Protein AF-A0A9E3E1W8-F1 (afdb_monomer)

Nearest PDB structures (foldseek):
  6q6g-assembly1_K  TM=6.694E-01  e=1.090E-02  Homo sapiens
  8tau-assembly1_K  TM=6.020E-01  e=6.172E-02  Homo sapiens
  5g05-assembly1_K  TM=5.659E-01  e=6.172E-02  Homo sapiens
  7kw7-assembly1_E  TM=3.954E-01  e=1.403E-01  Homo sapiens
  3uq3-assembly1_A  TM=3.894E-01  e=1.684E-01  Saccharomyces cerevisiae S288C

pLDDT: mean 95.66, std 4.35, range [58.19, 98.88]

Solvent-accessible surface area (backbone atoms only — not comparable to full-atom values): 10246 Å² total; per-residue (Å²): 131,78,56,60,69,60,58,68,63,57,76,82,84,50,81,90,44,61,67,58,37,35,54,52,35,36,56,38,12,44,41,25,15,73,72,65,43,46,67,63,16,51,51,26,37,53,50,37,53,46,48,64,72,71,56,89,52,65,69,37,54,77,71,71,44,65,58,59,59,52,42,49,32,40,36,24,50,31,51,16,40,37,23,47,66,71,67,34,49,68,57,17,41,55,28,29,52,54,26,35,58,53,60,71,68,49,80,90,56,87,79,50,93,66,84,70,70,51,38,34,36,36,13,29,42,33,41,74,73,63,40,43,65,64,13,34,52,31,14,52,57,32,34,75,76,41,69,73,41,37,67,29,30,50,48,33,21,51,31,25,54,78,69,69,37,59,70,60,20,55,50,31,44,55,55,27,58,73,48,43,91,67,71,68,88,73,71,46,66,93,74,86

Secondary structure (DSSP, 8-state):
---HHHHHTPPP--TT-HHHHHHHHHHHHHHHHHHT-HHHHHHHHHHHHHHHHHS--HHHHHTT--HHHHHHHHHHHHHHHHHHHTT-HHHHHHHHHHHHHHHHHSPP-SS-SS-S-HHHHHHHHHHHHT-HHHHHHHHHHHHHHSTT-HHHHHHHHHHHHHTT-HHHHHHHHHHHHHH--S-GGG--TTT-

Radius of gyration: 17.31 Å; Cα contacts (8 Å, |Δi|>4): 253; chains: 1; bounding box: 44×32×48 Å

Foldseek 3Di:
DDALVVLVPDDQPDDPDLLVNLVSLLSNLLSCLVVVVLVSNVVSLVVLVVSLPPPDCPVCVVVLHPSSLLSLLSSLCSQLSNCLSVVNLVSNLVSLVVSQVSQVPRDDDPPRSHNDLSLLLNLLSCVVVVVLPSSLVSLVVSCVVPPLPLLSLLSNLVSCVVVVVVVSNVVSVVSNVVSDPDDPVVRDSSVD

Structure (mmCIF, N/CA/C/O backbone):
data_AF-A0A9E3E1W8-F1
#
_entry.id   AF-A0A9E3E1W8-F1
#
loop_
_atom_site.group_PDB
_atom_site.id
_atom_site.type_symbol
_atom_site.label_atom_id
_atom_site.label_alt_id
_atom_site.label_comp_id
_atom_site.label_asym_id
_atom_site.label_entity_id
_atom_site.label_seq_id
_atom_site.pdbx_PDB_ins_code
_atom_site.Cartn_x
_atom_site.Cartn_y
_atom_site.Cartn_z
_atom_site.occupancy
_atom_site.B_iso_or_equiv
_atom_site.auth_seq_id
_atom_site.auth_comp_id
_atom_site.auth_asym_id
_atom_site.auth_atom_id
_atom_site.pdbx_PDB_model_num
ATOM 1 N N . PHE A 1 1 ? -6.355 13.673 -5.495 1.00 58.19 1 PHE A N 1
ATOM 2 C CA . PHE A 1 1 ? -5.851 12.967 -6.685 1.00 58.19 1 PHE A CA 1
ATOM 3 C C . PHE A 1 1 ? -6.754 13.294 -7.853 1.00 58.19 1 PHE A C 1
ATOM 5 O O . PHE A 1 1 ? -7.945 13.492 -7.622 1.00 58.19 1 PHE A O 1
ATOM 12 N N . SER A 1 2 ? -6.185 13.400 -9.052 1.00 80.81 2 SER A N 1
ATOM 13 C CA . SER A 1 2 ? -6.960 13.536 -10.286 1.00 80.81 2 SER A CA 1
ATOM 14 C C . SER A 1 2 ? -7.857 12.316 -10.490 1.00 80.81 2 SER A C 1
ATOM 16 O O . SER A 1 2 ? -7.605 11.253 -9.917 1.00 80.81 2 SER A O 1
ATOM 18 N N . ASP A 1 3 ? -8.911 12.474 -11.281 1.00 89.38 3 ASP A N 1
ATOM 19 C CA . ASP A 1 3 ? -9.762 11.350 -11.657 1.00 89.38 3 ASP A CA 1
ATOM 20 C C . ASP A 1 3 ? -9.018 10.330 -12.541 1.00 89.38 3 ASP A C 1
ATOM 22 O O . ASP A 1 3 ? -7.929 10.582 -13.068 1.00 89.38 3 ASP A O 1
ATOM 26 N N . LEU A 1 4 ? -9.610 9.140 -12.671 1.00 91.75 4 LEU A N 1
ATOM 27 C CA . LEU A 1 4 ? -9.026 8.041 -13.439 1.00 91.75 4 LEU A CA 1
ATOM 28 C C . LEU A 1 4 ? -8.754 8.423 -14.905 1.00 91.75 4 LEU A C 1
ATOM 30 O O . LEU A 1 4 ? -7.638 8.157 -15.357 1.00 91.75 4 LEU A O 1
ATOM 34 N N . PRO A 1 5 ? -9.687 9.064 -15.647 1.00 93.31 5 PRO A N 1
ATOM 35 C CA . PRO A 1 5 ? -9.418 9.487 -17.020 1.00 93.31 5 PRO A CA 1
ATOM 36 C C . PRO A 1 5 ? -8.198 10.401 -17.136 1.00 93.31 5 PRO A C 1
ATOM 38 O O . PRO A 1 5 ? -7.365 10.186 -18.013 1.00 93.31 5 PRO A O 1
ATOM 41 N N . THR A 1 6 ? -8.042 11.361 -16.222 1.00 94.75 6 THR A N 1
ATOM 42 C CA . THR A 1 6 ? -6.899 12.281 -16.224 1.00 94.75 6 THR A CA 1
ATOM 43 C C . THR A 1 6 ? -5.580 11.534 -16.046 1.00 94.75 6 THR A C 1
ATOM 45 O O . THR A 1 6 ? -4.637 11.768 -16.798 1.00 94.75 6 THR A O 1
ATOM 48 N N . VAL A 1 7 ? -5.501 10.604 -15.086 1.00 93.44 7 VAL A N 1
ATOM 49 C CA . VAL A 1 7 ? -4.278 9.811 -14.853 1.00 93.44 7 VAL A CA 1
ATOM 50 C C . VAL A 1 7 ? -3.951 8.931 -16.062 1.00 93.44 7 VAL A C 1
ATOM 52 O O . VAL A 1 7 ? -2.796 8.836 -16.474 1.00 93.44 7 VAL A O 1
ATOM 55 N N . LEU A 1 8 ? -4.965 8.299 -16.656 1.00 94.50 8 LEU A N 1
ATOM 56 C CA . LEU A 1 8 ? -4.792 7.409 -17.804 1.00 94.50 8 LEU A CA 1
ATOM 57 C C . LEU A 1 8 ? -4.500 8.155 -19.116 1.00 94.50 8 LEU A C 1
ATOM 59 O O . LEU A 1 8 ? -3.991 7.536 -20.052 1.00 94.50 8 LEU A O 1
ATOM 63 N N . ALA A 1 9 ? -4.765 9.460 -19.180 1.00 94.94 9 ALA A N 1
ATOM 64 C CA . ALA A 1 9 ? -4.438 10.319 -20.316 1.00 94.94 9 ALA A CA 1
ATOM 65 C C . ALA A 1 9 ? -3.029 10.938 -20.242 1.00 94.94 9 ALA A C 1
ATOM 67 O O . ALA A 1 9 ? -2.597 11.561 -21.210 1.00 94.94 9 ALA A O 1
ATOM 68 N N . LEU A 1 10 ? -2.299 10.778 -19.128 1.00 93.88 10 LEU A N 1
ATOM 69 C CA . LEU A 1 10 ? -0.937 11.304 -19.001 1.00 93.88 10 LEU A CA 1
ATOM 70 C C . LEU A 1 10 ? -0.018 10.715 -20.078 1.00 93.88 10 LEU A C 1
ATOM 72 O O . LEU A 1 10 ? 0.104 9.491 -20.190 1.00 93.88 10 LEU A O 1
ATOM 76 N N . THR A 1 11 ? 0.665 11.595 -20.810 1.00 95.12 11 THR A N 1
ATOM 77 C CA . THR A 1 11 ? 1.651 11.241 -21.836 1.00 95.12 11 THR A CA 1
ATOM 78 C C . THR A 1 11 ? 2.774 10.389 -21.248 1.00 95.12 11 THR A C 1
ATOM 80 O O . THR A 1 11 ? 3.237 10.650 -20.136 1.00 95.12 11 THR A O 1
ATOM 83 N N . ASP A 1 12 ? 3.215 9.380 -22.000 1.00 95.06 12 ASP A N 1
ATOM 84 C CA . ASP A 1 12 ? 4.385 8.576 -21.644 1.00 95.06 12 ASP A CA 1
ATOM 85 C C . ASP A 1 12 ? 5.626 9.491 -21.541 1.00 95.06 12 ASP A C 1
ATOM 87 O O . ASP A 1 12 ? 5.932 10.202 -22.506 1.00 95.06 12 ASP A O 1
ATOM 91 N N . PRO A 1 13 ? 6.335 9.519 -20.395 1.00 94.38 13 PRO A N 1
ATOM 92 C CA . PRO A 1 13 ? 7.521 10.358 -20.216 1.00 94.38 13 PRO A CA 1
ATOM 93 C C . PRO A 1 13 ? 8.742 9.880 -21.027 1.00 94.38 13 PRO A C 1
ATOM 95 O O . PRO A 1 13 ? 9.774 10.556 -21.027 1.00 94.38 13 PRO A O 1
ATOM 98 N N . GLY A 1 14 ? 8.645 8.734 -21.707 1.00 91.50 14 GLY A N 1
ATOM 99 C CA . GLY A 1 14 ? 9.729 8.106 -22.450 1.00 91.50 14 GLY A CA 1
ATOM 100 C C . GLY A 1 14 ? 10.669 7.283 -21.564 1.00 91.50 14 GLY A C 1
ATOM 101 O O . GLY A 1 14 ? 10.585 7.276 -20.337 1.00 91.50 14 GLY A O 1
ATOM 102 N N . GLU A 1 15 ? 11.604 6.580 -22.203 1.00 86.25 15 GLU A N 1
ATOM 103 C CA . GLU A 1 15 ? 12.435 5.551 -21.549 1.00 86.25 15 GLU A CA 1
ATOM 104 C C . GLU A 1 15 ? 13.751 6.091 -20.964 1.00 86.25 15 GLU A C 1
ATOM 106 O O . GLU A 1 15 ? 14.478 5.376 -20.282 1.00 86.25 15 GLU A O 1
ATOM 111 N N . LYS A 1 16 ? 14.074 7.369 -21.211 1.00 83.88 16 LYS A N 1
ATOM 112 C CA . LYS A 1 16 ? 15.372 7.963 -20.834 1.00 83.88 16 LYS A CA 1
ATOM 113 C C . LYS A 1 16 ? 15.595 8.042 -19.324 1.00 83.88 16 LYS A C 1
ATOM 115 O O . LYS A 1 16 ? 16.737 8.060 -18.880 1.00 83.88 16 LYS A O 1
ATOM 120 N N . LEU A 1 17 ? 14.519 8.154 -18.546 1.00 88.00 17 LEU A N 1
ATOM 121 C CA . LEU A 1 17 ? 14.570 8.291 -17.094 1.00 88.00 17 LEU A CA 1
ATOM 122 C C . LEU A 1 17 ? 13.744 7.161 -16.468 1.00 88.00 17 LEU A C 1
ATOM 124 O O . LEU A 1 17 ? 12.535 7.336 -16.280 1.00 88.00 17 LEU A O 1
ATOM 128 N N . PRO A 1 18 ? 14.361 6.014 -16.120 1.00 92.31 18 PRO A N 1
ATOM 129 C CA . PRO A 1 18 ? 13.624 4.841 -15.648 1.00 92.31 18 PRO A CA 1
ATOM 130 C C . PRO A 1 18 ? 12.812 5.134 -14.383 1.00 92.31 18 PRO A C 1
ATOM 132 O O . PRO A 1 18 ? 11.722 4.599 -14.213 1.00 92.31 18 PRO A O 1
ATOM 135 N N . TYR A 1 19 ? 13.281 6.052 -13.533 1.00 92.25 19 TYR A N 1
ATOM 136 C CA . TYR A 1 19 ? 12.537 6.513 -12.359 1.00 92.25 19 TYR A CA 1
ATOM 137 C C . TYR A 1 19 ? 11.186 7.157 -12.721 1.00 92.25 19 TYR A C 1
ATOM 139 O O . TYR A 1 19 ? 10.157 6.832 -12.128 1.00 92.25 19 TYR A O 1
ATOM 147 N N . ASN A 1 20 ? 11.162 8.022 -13.742 1.00 94.00 20 ASN A N 1
ATOM 148 C CA . ASN A 1 20 ? 9.937 8.685 -14.199 1.00 94.00 20 ASN A CA 1
ATOM 149 C C . ASN A 1 20 ? 8.999 7.697 -14.893 1.00 94.00 20 ASN A C 1
ATOM 151 O O . ASN A 1 20 ? 7.785 7.753 -14.693 1.00 94.00 20 ASN A O 1
ATOM 155 N N . GLN A 1 21 ? 9.560 6.772 -15.674 1.00 96.25 21 GLN A N 1
ATOM 156 C CA . GLN A 1 21 ? 8.780 5.730 -16.328 1.00 96.25 21 GLN A CA 1
ATOM 157 C C . GLN A 1 21 ? 8.105 4.820 -15.291 1.00 96.25 21 GLN A C 1
ATOM 159 O O . GLN A 1 21 ? 6.905 4.573 -15.387 1.00 96.25 21 GLN A O 1
ATOM 164 N N . VAL A 1 22 ? 8.828 4.400 -14.249 1.00 97.25 22 VAL A N 1
ATOM 165 C CA . VAL A 1 22 ? 8.269 3.633 -13.124 1.00 97.25 22 VAL A CA 1
ATOM 166 C C . VAL A 1 22 ? 7.158 4.409 -12.419 1.00 97.25 22 VAL A C 1
ATOM 168 O O . VAL A 1 22 ? 6.090 3.847 -12.190 1.00 97.25 22 VAL A O 1
ATOM 171 N N . ALA A 1 23 ? 7.358 5.694 -12.113 1.00 96.25 23 ALA A N 1
ATOM 172 C CA . ALA A 1 23 ? 6.335 6.517 -11.464 1.00 96.25 23 ALA A CA 1
ATOM 173 C C . ALA A 1 23 ? 5.057 6.647 -12.318 1.00 96.25 23 ALA A C 1
ATOM 175 O O . ALA A 1 23 ? 3.941 6.537 -11.802 1.00 96.25 23 ALA A O 1
ATOM 176 N N . TRP A 1 24 ? 5.208 6.823 -13.633 1.00 97.44 24 TRP A N 1
ATOM 177 C CA . TRP A 1 24 ? 4.088 6.882 -14.571 1.00 97.44 24 TRP A CA 1
ATOM 178 C C . TRP A 1 24 ? 3.351 5.537 -14.679 1.00 97.44 24 TRP A C 1
ATOM 180 O O . TRP A 1 24 ? 2.122 5.492 -14.569 1.00 97.44 24 TRP A O 1
ATOM 190 N N . ARG A 1 25 ? 4.086 4.423 -14.805 1.00 98.19 25 ARG A N 1
ATOM 191 C CA . ARG A 1 25 ? 3.520 3.063 -14.810 1.00 98.19 25 ARG A CA 1
ATOM 192 C C . ARG A 1 25 ? 2.802 2.746 -13.498 1.00 98.19 25 ARG A C 1
ATOM 194 O O . ARG A 1 25 ? 1.704 2.198 -13.530 1.00 98.19 25 ARG A O 1
ATOM 201 N N . TYR A 1 26 ? 3.367 3.146 -12.360 1.00 98.31 26 TYR A N 1
ATOM 202 C CA . TYR A 1 26 ? 2.762 3.004 -11.035 1.00 98.31 26 TYR A CA 1
ATOM 203 C C . TYR A 1 26 ? 1.406 3.708 -10.949 1.00 98.31 26 TYR A C 1
ATOM 205 O O . TYR A 1 26 ? 0.403 3.075 -10.615 1.00 98.31 26 TYR A O 1
ATOM 213 N N . ALA A 1 27 ? 1.354 4.996 -11.304 1.00 97.12 27 ALA A N 1
ATOM 214 C CA . ALA A 1 27 ? 0.123 5.780 -11.255 1.00 97.12 27 ALA A CA 1
ATOM 215 C C . ALA A 1 27 ? -0.977 5.154 -12.128 1.00 97.12 27 ALA A C 1
ATOM 217 O O . ALA A 1 27 ? -2.118 4.998 -11.685 1.00 97.12 27 ALA A O 1
ATOM 218 N N . ARG A 1 28 ? -0.620 4.716 -13.341 1.00 97.94 28 ARG A N 1
ATOM 219 C CA . ARG A 1 28 ? -1.535 4.001 -14.240 1.00 97.94 28 ARG A CA 1
ATOM 220 C C . ARG A 1 28 ? -1.952 2.642 -13.692 1.00 97.94 28 ARG A C 1
ATOM 222 O O . ARG A 1 28 ? -3.115 2.285 -13.816 1.00 97.94 28 ARG A O 1
ATOM 229 N N . GLY A 1 29 ? -1.039 1.890 -13.083 1.00 98.31 29 GLY A N 1
ATOM 230 C CA . GLY A 1 29 ? -1.318 0.580 -12.495 1.00 98.31 29 GLY A CA 1
ATOM 231 C C . GLY A 1 29 ? -2.341 0.672 -11.367 1.00 98.31 29 GLY A C 1
ATOM 232 O O . GLY A 1 29 ? -3.316 -0.078 -11.357 1.00 98.31 29 GLY A O 1
ATOM 233 N N . VAL A 1 30 ? -2.177 1.650 -10.471 1.00 97.12 30 VAL A N 1
ATOM 234 C CA . VAL A 1 30 ? -3.158 1.950 -9.417 1.00 97.12 30 VAL A CA 1
ATOM 235 C C . VAL A 1 30 ? -4.498 2.375 -10.022 1.00 97.12 30 VAL A C 1
ATOM 237 O O . VAL A 1 30 ? -5.536 1.861 -9.608 1.00 97.12 30 VAL A O 1
ATOM 240 N N . ALA A 1 31 ? -4.491 3.254 -11.029 1.00 96.88 31 ALA A N 1
ATOM 241 C CA . ALA A 1 31 ? -5.711 3.704 -11.699 1.00 96.88 31 ALA A CA 1
ATOM 242 C C . ALA A 1 31 ? -6.466 2.547 -12.382 1.00 96.88 31 ALA A C 1
ATOM 244 O O . ALA A 1 31 ? -7.677 2.401 -12.213 1.00 96.88 31 ALA A O 1
ATOM 245 N N . PHE A 1 32 ? -5.759 1.676 -13.105 1.00 97.94 32 PHE A N 1
ATOM 246 C CA . PHE A 1 32 ? -6.354 0.502 -13.734 1.00 97.94 32 PHE A CA 1
ATOM 247 C C . PHE A 1 32 ? -6.921 -0.473 -12.701 1.00 97.94 32 PHE A C 1
ATOM 249 O O . PHE A 1 32 ? -8.072 -0.888 -12.840 1.00 97.94 32 PHE A O 1
ATOM 256 N N . ALA A 1 33 ? -6.178 -0.758 -11.627 1.00 97.38 33 ALA A N 1
ATOM 257 C CA . ALA A 1 33 ? -6.661 -1.602 -10.538 1.00 97.38 33 ALA A CA 1
ATOM 258 C C . ALA A 1 33 ? -7.921 -1.016 -9.881 1.00 97.38 33 ALA A C 1
ATOM 260 O O . ALA A 1 33 ? -8.876 -1.741 -9.614 1.00 97.38 33 ALA A O 1
ATOM 261 N N . GLN A 1 34 ? -7.971 0.304 -9.680 1.00 93.94 34 GLN A N 1
ATOM 262 C CA . GLN A 1 34 ? -9.147 0.987 -9.142 1.00 93.94 34 GLN A CA 1
ATOM 263 C C . GLN A 1 34 ? -10.348 0.928 -10.100 1.00 93.94 34 GLN A C 1
ATOM 265 O O . GLN A 1 34 ? -11.480 0.785 -9.645 1.00 93.94 34 GLN A O 1
ATOM 270 N N . SER A 1 35 ? -10.114 1.004 -11.414 1.00 94.94 35 SER A N 1
ATOM 271 C CA . SER A 1 35 ? -11.163 0.900 -12.440 1.00 94.94 35 SER A CA 1
ATOM 272 C C . SER A 1 35 ? -11.704 -0.522 -12.655 1.00 94.94 35 SER A C 1
ATOM 274 O O . SER A 1 35 ? -12.680 -0.693 -13.379 1.00 94.94 35 SER A O 1
ATOM 276 N N . GLY A 1 36 ? -11.069 -1.543 -12.067 1.00 96.12 36 GLY A N 1
ATOM 277 C CA . GLY A 1 36 ? -11.393 -2.954 -12.300 1.00 96.12 36 GLY A CA 1
ATOM 278 C C . GLY A 1 36 ? -10.755 -3.557 -13.558 1.00 96.12 36 GLY A C 1
ATOM 279 O O . GLY A 1 36 ? -10.913 -4.749 -13.805 1.00 96.12 36 GLY A O 1
ATOM 280 N N . ASN A 1 37 ? -9.988 -2.788 -14.340 1.00 97.81 37 ASN A N 1
ATOM 281 C CA . ASN A 1 37 ? -9.216 -3.324 -15.462 1.00 97.81 37 ASN A CA 1
ATOM 282 C C . ASN A 1 37 ? -7.914 -3.976 -14.962 1.00 97.81 37 ASN A C 1
ATOM 284 O O . ASN A 1 37 ? -6.821 -3.408 -15.041 1.00 97.81 37 ASN A O 1
ATOM 288 N N . LEU A 1 38 ? -8.049 -5.172 -14.390 1.00 98.31 38 LEU A N 1
ATOM 289 C CA . LEU A 1 38 ? -6.949 -5.862 -13.716 1.00 98.31 38 LEU A CA 1
ATOM 290 C C . LEU A 1 38 ? -5.850 -6.316 -14.679 1.00 98.31 38 LEU A C 1
ATOM 292 O O . LEU A 1 38 ? -4.683 -6.310 -14.299 1.00 98.31 38 LEU A O 1
ATOM 296 N N . ASP A 1 39 ? -6.188 -6.654 -15.922 1.00 98.50 39 ASP A N 1
ATOM 297 C CA . ASP A 1 39 ? -5.194 -7.050 -16.923 1.00 98.50 39 ASP A CA 1
ATOM 298 C C . ASP A 1 39 ? -4.299 -5.874 -17.315 1.00 98.50 39 ASP A C 1
ATOM 300 O O . ASP A 1 39 ? -3.073 -6.007 -17.329 1.00 98.50 39 ASP A O 1
ATOM 304 N N . ALA A 1 40 ? -4.875 -4.684 -17.516 1.00 98.38 40 ALA A N 1
ATOM 305 C CA . ALA A 1 40 ? -4.088 -3.480 -17.764 1.00 98.38 40 ALA A CA 1
ATOM 306 C C . ALA A 1 40 ? -3.206 -3.102 -16.560 1.00 98.38 40 ALA A C 1
ATOM 308 O O . ALA A 1 40 ? -2.079 -2.633 -16.747 1.00 98.38 40 ALA A O 1
ATOM 309 N N . ALA A 1 41 ? -3.683 -3.338 -15.332 1.00 98.69 41 ALA A N 1
ATOM 310 C CA . ALA A 1 41 ? -2.897 -3.133 -14.118 1.00 98.69 41 ALA A CA 1
ATOM 311 C C . ALA A 1 41 ? -1.718 -4.120 -14.020 1.00 98.69 41 ALA A C 1
ATOM 313 O O . ALA A 1 41 ? -0.591 -3.696 -13.763 1.00 98.69 41 ALA A O 1
ATOM 314 N N . ARG A 1 42 ? -1.945 -5.414 -14.295 1.00 98.75 42 ARG A N 1
ATOM 315 C CA . ARG A 1 42 ? -0.885 -6.441 -14.353 1.00 98.75 42 ARG A CA 1
ATOM 316 C C . ARG A 1 42 ? 0.153 -6.124 -15.426 1.00 98.75 42 ARG A C 1
ATOM 318 O O . ARG A 1 42 ? 1.343 -6.281 -15.174 1.00 98.75 42 ARG A O 1
ATOM 325 N N . ALA A 1 43 ? -0.276 -5.611 -16.579 1.00 98.69 43 ALA A N 1
ATOM 326 C CA . ALA A 1 43 ? 0.642 -5.159 -17.619 1.00 98.69 43 ALA A CA 1
ATOM 327 C C . ALA A 1 43 ? 1.555 -4.019 -17.127 1.00 98.69 43 ALA A C 1
ATOM 329 O O . ALA A 1 43 ? 2.743 -4.018 -17.437 1.00 98.69 43 ALA A O 1
ATOM 330 N N . GLN A 1 44 ? 1.053 -3.085 -16.303 1.00 98.69 44 GLN A N 1
ATOM 331 C CA . GLN A 1 44 ? 1.922 -2.053 -15.717 1.00 98.69 44 GLN A CA 1
ATOM 332 C C . GLN A 1 44 ? 2.943 -2.645 -14.736 1.00 98.69 44 GLN A C 1
ATOM 334 O O . GLN A 1 44 ? 4.085 -2.197 -14.724 1.00 98.69 44 GLN A O 1
ATOM 339 N N . VAL A 1 45 ? 2.561 -3.653 -13.942 1.00 98.81 45 VAL A N 1
ATOM 340 C CA . VAL A 1 45 ? 3.491 -4.366 -13.044 1.00 98.81 45 VAL A CA 1
ATOM 341 C C . VAL A 1 45 ? 4.605 -5.042 -13.841 1.00 98.81 45 VAL A C 1
ATOM 343 O O . VAL A 1 45 ? 5.772 -4.859 -13.509 1.00 98.81 45 VAL A O 1
ATOM 346 N N . ALA A 1 46 ? 4.258 -5.761 -14.911 1.00 98.75 46 ALA A N 1
ATOM 347 C CA . ALA A 1 46 ? 5.235 -6.434 -15.764 1.00 98.75 46 ALA A CA 1
ATOM 348 C C . ALA A 1 46 ? 6.241 -5.445 -16.379 1.00 98.75 46 ALA A C 1
ATOM 350 O O . ALA A 1 46 ? 7.442 -5.709 -16.387 1.00 98.75 46 ALA A O 1
ATOM 351 N N . GLU A 1 47 ? 5.779 -4.274 -16.829 1.00 98.38 47 GLU A N 1
ATOM 352 C CA . GLU A 1 47 ? 6.673 -3.227 -17.338 1.00 98.38 47 GLU A CA 1
ATOM 353 C C . GLU A 1 47 ? 7.552 -2.617 -16.236 1.00 98.38 47 GLU A C 1
ATOM 355 O O . GLU A 1 47 ? 8.740 -2.404 -16.463 1.00 98.38 47 GLU A O 1
ATOM 360 N N . ILE A 1 48 ? 7.027 -2.386 -15.024 1.00 98.56 48 ILE A N 1
ATOM 361 C CA . ILE A 1 48 ? 7.850 -1.935 -13.884 1.00 98.56 48 ILE A CA 1
ATOM 362 C C . ILE A 1 48 ? 8.955 -2.956 -13.588 1.00 98.56 48 ILE A C 1
ATOM 364 O O . ILE A 1 48 ? 10.110 -2.577 -13.401 1.00 98.56 48 ILE A O 1
ATOM 368 N N . GLU A 1 49 ? 8.625 -4.247 -13.575 1.00 98.31 49 GLU A N 1
ATOM 369 C CA . GLU A 1 49 ? 9.583 -5.327 -13.321 1.00 98.31 49 GLU A CA 1
ATOM 370 C C . GLU A 1 49 ? 10.634 -5.443 -14.422 1.00 98.31 49 GLU A C 1
ATOM 372 O O . GLU A 1 49 ? 11.816 -5.638 -14.133 1.00 98.31 49 GLU A O 1
ATOM 377 N N . LYS A 1 50 ? 10.232 -5.263 -15.681 1.00 97.94 50 LYS A N 1
ATOM 378 C CA . LYS A 1 50 ? 11.158 -5.181 -16.808 1.00 97.94 50 LYS A CA 1
ATOM 379 C C . LYS A 1 50 ? 12.137 -4.023 -16.622 1.00 97.94 50 LYS A C 1
ATOM 381 O O . LYS A 1 50 ? 13.339 -4.267 -16.611 1.00 97.94 50 LYS A O 1
ATOM 386 N N . ILE A 1 51 ? 11.647 -2.802 -16.384 1.00 96.81 51 ILE A N 1
ATOM 387 C CA . ILE A 1 51 ? 12.493 -1.614 -16.162 1.00 96.81 51 ILE A CA 1
ATOM 388 C C . ILE A 1 51 ? 13.459 -1.858 -14.995 1.00 96.81 51 ILE A C 1
ATOM 390 O O . ILE A 1 51 ? 14.660 -1.639 -15.133 1.00 96.81 51 ILE A O 1
ATOM 394 N N . MET A 1 52 ? 12.958 -2.403 -13.883 1.00 95.38 52 MET A N 1
ATOM 395 C CA . MET A 1 52 ? 13.746 -2.749 -12.695 1.00 95.38 52 MET A CA 1
ATOM 396 C C . MET A 1 52 ? 14.915 -3.708 -12.996 1.00 95.38 52 MET A C 1
ATOM 398 O O . MET A 1 52 ? 15.947 -3.668 -12.314 1.00 95.38 52 MET A O 1
ATOM 402 N N . ASN A 1 53 ? 14.759 -4.578 -13.994 1.00 94.69 53 ASN A N 1
ATOM 403 C CA . ASN A 1 53 ? 15.742 -5.595 -14.356 1.00 94.69 53 ASN A CA 1
ATOM 404 C C . ASN A 1 53 ? 16.662 -5.186 -15.511 1.00 94.69 53 ASN A C 1
ATOM 406 O O . ASN A 1 53 ? 17.782 -5.687 -15.567 1.00 94.69 53 ASN A O 1
ATOM 410 N N . THR A 1 54 ? 16.215 -4.310 -16.415 1.00 95.06 54 THR A N 1
ATOM 411 C CA . THR A 1 54 ? 16.940 -4.020 -17.665 1.00 95.06 54 THR A CA 1
ATOM 412 C C . THR A 1 54 ? 17.454 -2.591 -17.791 1.00 95.06 54 THR A C 1
ATOM 414 O O . THR A 1 54 ? 18.316 -2.353 -18.631 1.00 95.06 54 THR A O 1
ATOM 417 N N . ALA A 1 55 ? 16.924 -1.628 -17.032 1.00 94.50 55 ALA A N 1
ATOM 418 C CA . ALA A 1 55 ? 17.359 -0.238 -17.141 1.00 94.50 55 ALA A CA 1
ATOM 419 C C . ALA A 1 55 ? 18.731 -0.004 -16.493 1.00 94.50 55 ALA A C 1
ATOM 421 O O . ALA A 1 55 ? 19.131 -0.710 -15.564 1.00 94.50 55 ALA A O 1
ATOM 422 N N . ASP A 1 56 ? 19.429 1.033 -16.958 1.00 92.38 56 ASP A N 1
ATOM 423 C CA . ASP A 1 56 ? 20.649 1.505 -16.312 1.00 92.38 56 ASP A CA 1
ATOM 424 C C . ASP A 1 56 ? 20.309 2.359 -15.081 1.00 92.38 56 ASP A C 1
ATOM 426 O O . ASP A 1 56 ? 19.658 3.403 -15.176 1.00 92.38 56 ASP A O 1
ATOM 430 N N . TYR A 1 57 ? 20.769 1.903 -13.917 1.00 92.31 57 TYR A N 1
ATOM 431 C CA . TYR A 1 57 ? 20.613 2.591 -12.638 1.00 92.31 57 TYR A CA 1
ATOM 432 C C . TYR A 1 57 ? 21.917 3.216 -12.122 1.00 92.31 57 TYR A C 1
ATOM 434 O O . TYR A 1 57 ? 21.923 3.762 -11.020 1.00 92.31 57 TYR A O 1
ATOM 442 N N . SER A 1 58 ? 23.004 3.172 -12.899 1.00 93.12 58 SER A N 1
ATOM 443 C CA . SER A 1 58 ? 24.344 3.614 -12.488 1.00 93.12 58 SER A CA 1
ATOM 444 C C . SER A 1 58 ? 24.362 5.042 -11.932 1.00 93.12 58 SER A C 1
ATOM 446 O O . SER A 1 58 ? 24.907 5.275 -10.853 1.00 93.12 58 SER A O 1
ATOM 448 N N . ALA A 1 59 ? 23.691 5.982 -12.605 1.00 92.81 59 ALA A N 1
ATOM 449 C CA . ALA A 1 59 ? 23.567 7.364 -12.147 1.00 92.81 59 ALA A CA 1
ATOM 450 C C . ALA A 1 59 ? 22.828 7.472 -10.800 1.00 92.81 59 ALA A C 1
ATOM 452 O O . ALA A 1 59 ? 23.281 8.178 -9.903 1.00 92.81 59 ALA A O 1
ATOM 453 N N . PHE A 1 60 ? 21.731 6.726 -10.618 1.00 93.56 60 PHE A N 1
ATOM 454 C CA . PHE A 1 60 ? 20.986 6.712 -9.354 1.00 93.56 60 PHE A CA 1
ATOM 455 C C . PHE A 1 60 ? 21.829 6.137 -8.217 1.00 93.56 60 PHE A C 1
ATOM 457 O O . PHE A 1 60 ? 21.855 6.713 -7.134 1.00 93.56 60 PHE A O 1
ATOM 464 N N . THR A 1 61 ? 22.567 5.052 -8.474 1.00 93.31 61 THR A N 1
ATOM 465 C CA . THR A 1 61 ? 23.503 4.474 -7.504 1.00 93.31 61 THR A CA 1
ATOM 466 C C . THR A 1 61 ? 24.594 5.470 -7.122 1.00 93.31 61 THR A C 1
ATOM 468 O O . THR A 1 61 ? 24.859 5.641 -5.935 1.00 93.31 61 THR A O 1
ATOM 471 N N . ALA A 1 62 ? 25.184 6.174 -8.094 1.00 95.00 62 ALA A N 1
ATOM 472 C CA . ALA A 1 62 ? 26.194 7.201 -7.835 1.00 95.00 62 ALA A CA 1
ATOM 473 C C . ALA A 1 62 ? 25.649 8.368 -6.992 1.00 95.00 62 ALA A C 1
ATOM 475 O O . ALA A 1 62 ? 26.378 8.941 -6.186 1.00 95.00 62 ALA A O 1
ATOM 476 N N . TRP A 1 63 ? 24.364 8.697 -7.140 1.00 93.38 63 TRP A N 1
ATOM 477 C CA . TRP A 1 63 ? 23.676 9.712 -6.336 1.00 93.38 63 TRP A CA 1
ATOM 478 C C . TRP A 1 63 ? 23.120 9.185 -5.005 1.00 93.38 63 TRP A C 1
ATOM 480 O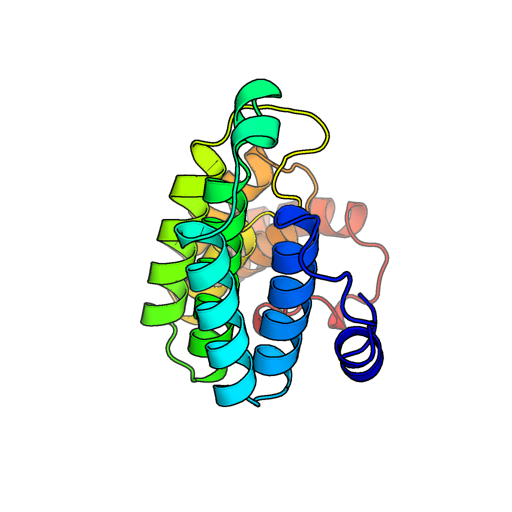 O . TRP A 1 63 ? 22.493 9.944 -4.271 1.00 93.38 63 TRP A O 1
ATOM 490 N N . GLY A 1 64 ? 23.312 7.900 -4.684 1.00 93.81 64 GLY A N 1
ATOM 491 C CA . GLY A 1 64 ? 22.767 7.282 -3.471 1.00 93.81 64 GLY A CA 1
ATOM 492 C C . GLY A 1 64 ? 21.240 7.130 -3.470 1.00 93.81 64 GLY A C 1
ATOM 493 O O . GLY A 1 64 ? 20.644 6.936 -2.413 1.00 93.81 64 GLY A O 1
ATOM 494 N N . ILE A 1 65 ? 20.597 7.212 -4.638 1.00 94.62 65 ILE A N 1
ATOM 495 C CA . ILE A 1 65 ? 19.145 7.093 -4.791 1.00 94.62 65 ILE A CA 1
ATOM 496 C C . ILE A 1 65 ? 18.774 5.606 -4.945 1.00 94.62 65 ILE A C 1
ATOM 498 O O . ILE A 1 65 ? 19.184 4.974 -5.925 1.00 94.62 65 ILE A O 1
ATOM 502 N N . PRO A 1 66 ? 17.936 5.030 -4.059 1.00 96.38 66 PRO A N 1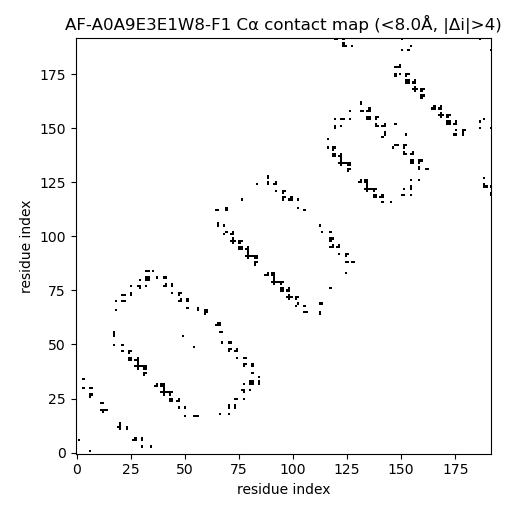
ATOM 503 C CA . PRO A 1 66 ? 17.516 3.626 -4.102 1.00 96.38 66 PRO A CA 1
ATOM 504 C C . PRO A 1 66 ? 16.409 3.390 -5.151 1.00 96.38 66 PRO A C 1
ATOM 506 O O . PRO A 1 66 ? 15.338 2.857 -4.863 1.00 96.38 66 PRO A O 1
ATOM 509 N N . ALA A 1 67 ? 16.645 3.804 -6.400 1.00 95.88 67 ALA A N 1
ATOM 510 C CA . ALA A 1 67 ? 15.642 3.813 -7.469 1.00 95.88 67 ALA A CA 1
ATOM 511 C C . ALA A 1 67 ? 15.052 2.422 -7.769 1.00 95.88 67 ALA A C 1
ATOM 513 O O . ALA A 1 67 ? 13.863 2.299 -8.066 1.00 95.88 67 ALA A O 1
ATOM 514 N N . LYS A 1 68 ? 15.865 1.365 -7.652 1.00 95.75 68 LYS A N 1
ATOM 515 C CA . LYS A 1 68 ? 15.422 -0.020 -7.859 1.00 95.75 68 LYS A CA 1
ATOM 516 C C . LYS A 1 68 ? 14.470 -0.493 -6.753 1.00 95.75 68 LYS A C 1
ATOM 518 O O . LYS A 1 68 ? 13.482 -1.164 -7.041 1.00 95.75 68 LYS A O 1
ATOM 523 N N . ASP A 1 69 ? 14.730 -0.113 -5.505 1.00 97.56 69 ASP A N 1
ATOM 524 C CA . ASP A 1 69 ? 13.871 -0.462 -4.369 1.00 97.56 69 ASP A CA 1
ATOM 525 C C . ASP A 1 69 ? 12.559 0.327 -4.400 1.00 97.56 69 ASP A C 1
ATOM 527 O O . ASP A 1 69 ? 11.495 -0.242 -4.163 1.00 97.56 69 ASP A O 1
ATOM 531 N N . VAL A 1 70 ? 12.607 1.599 -4.814 1.00 97.56 70 VAL A N 1
ATOM 532 C CA . VAL A 1 70 ? 11.407 2.402 -5.101 1.00 97.56 70 VAL A CA 1
ATOM 533 C C . VAL A 1 70 ? 10.544 1.745 -6.185 1.00 97.56 70 VAL A C 1
ATOM 535 O O . VAL A 1 70 ? 9.328 1.635 -6.020 1.00 97.56 70 VAL A O 1
ATOM 538 N N . ALA A 1 71 ? 11.152 1.241 -7.264 1.00 98.00 71 ALA A N 1
ATOM 539 C CA . ALA A 1 71 ? 10.429 0.496 -8.296 1.00 98.00 71 ALA A CA 1
ATOM 540 C C . ALA A 1 71 ? 9.801 -0.800 -7.761 1.00 98.00 71 ALA A C 1
ATOM 542 O O . ALA A 1 71 ? 8.671 -1.136 -8.122 1.00 98.00 71 ALA A O 1
ATOM 543 N N . ARG A 1 72 ? 10.485 -1.498 -6.847 1.00 98.50 72 ARG A N 1
ATOM 544 C CA . ARG A 1 72 ? 9.947 -2.699 -6.200 1.00 98.50 72 ARG A CA 1
ATOM 545 C C . ARG A 1 72 ? 8.738 -2.382 -5.318 1.00 98.50 72 ARG A C 1
ATOM 547 O O . ARG A 1 72 ? 7.732 -3.083 -5.405 1.00 98.50 72 ARG A O 1
ATOM 554 N N . ILE A 1 73 ? 8.791 -1.304 -4.529 1.00 98.69 73 ILE A N 1
ATOM 555 C CA . ILE A 1 73 ? 7.634 -0.828 -3.750 1.00 98.69 73 ILE A CA 1
ATOM 556 C C . ILE A 1 73 ? 6.460 -0.526 -4.686 1.00 98.69 73 ILE A C 1
ATOM 558 O O . ILE A 1 73 ? 5.345 -0.981 -4.433 1.00 98.69 73 ILE A O 1
ATOM 562 N N . ALA A 1 74 ? 6.702 0.186 -5.790 1.00 98.62 74 ALA A N 1
ATOM 563 C CA . ALA A 1 74 ? 5.666 0.510 -6.764 1.00 98.62 74 ALA A CA 1
ATOM 564 C C . ALA A 1 74 ? 4.963 -0.740 -7.322 1.00 98.62 74 ALA A C 1
ATOM 566 O O . ALA A 1 74 ? 3.731 -0.784 -7.355 1.00 98.62 74 ALA A O 1
ATOM 567 N N . ALA A 1 75 ? 5.723 -1.770 -7.711 1.00 98.81 75 ALA A N 1
ATOM 568 C CA . ALA A 1 75 ? 5.167 -3.033 -8.195 1.00 98.81 75 ALA A CA 1
ATOM 569 C C . ALA A 1 75 ? 4.298 -3.727 -7.130 1.00 98.81 75 ALA A C 1
ATOM 571 O O . ALA A 1 75 ? 3.155 -4.092 -7.419 1.00 98.81 75 ALA A O 1
ATOM 572 N N . HIS A 1 76 ? 4.794 -3.843 -5.893 1.00 98.88 76 HIS A N 1
ATOM 573 C CA . HIS A 1 76 ? 4.043 -4.435 -4.782 1.00 98.88 76 HIS A CA 1
ATOM 574 C C . HIS A 1 76 ? 2.752 -3.669 -4.474 1.00 98.88 76 HIS A C 1
ATOM 576 O O . HIS A 1 76 ? 1.701 -4.277 -4.290 1.00 98.88 76 HIS A O 1
ATOM 582 N N . VAL A 1 77 ? 2.782 -2.333 -4.477 1.00 98.75 77 VAL A N 1
ATOM 583 C CA . VAL A 1 77 ? 1.572 -1.535 -4.232 1.00 98.75 77 VAL A CA 1
ATOM 584 C C . VAL A 1 77 ? 0.535 -1.757 -5.337 1.00 98.75 77 VAL A C 1
ATOM 586 O O . VAL A 1 77 ? -0.645 -1.928 -5.032 1.00 98.75 77 VAL A O 1
ATOM 589 N N . VAL A 1 78 ? 0.932 -1.819 -6.613 1.00 98.69 78 VAL A N 1
ATOM 590 C CA . VAL A 1 78 ? -0.018 -2.116 -7.702 1.00 98.69 78 VAL A CA 1
ATOM 591 C C . VAL A 1 78 ? -0.578 -3.538 -7.573 1.00 98.69 78 VAL A C 1
ATOM 593 O O . VAL A 1 78 ? -1.792 -3.717 -7.683 1.00 98.69 78 VAL A O 1
ATOM 596 N N . ARG A 1 79 ? 0.261 -4.538 -7.266 1.00 98.88 79 ARG A N 1
ATOM 597 C CA . ARG A 1 79 ? -0.179 -5.920 -6.988 1.00 98.88 79 ARG A CA 1
ATOM 598 C C . ARG A 1 79 ? -1.179 -5.971 -5.831 1.00 98.88 79 ARG A C 1
ATOM 600 O O . ARG A 1 79 ? -2.231 -6.593 -5.965 1.00 98.88 79 ARG A O 1
ATOM 607 N N . ALA A 1 80 ? -0.919 -5.239 -4.749 1.00 98.69 80 ALA A N 1
ATOM 608 C CA . ALA A 1 80 ? -1.835 -5.133 -3.620 1.00 98.69 80 ALA A CA 1
ATOM 60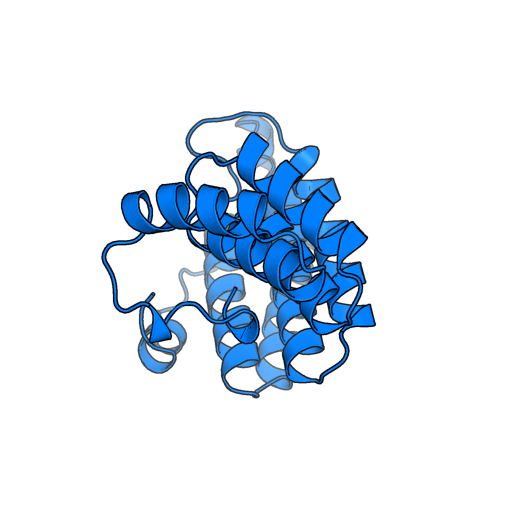9 C C . ALA A 1 80 ? -3.190 -4.535 -4.021 1.00 98.69 80 ALA A C 1
ATOM 611 O O . ALA A 1 80 ? -4.230 -5.043 -3.607 1.00 98.69 80 ALA A O 1
ATOM 612 N N . ARG A 1 81 ? -3.207 -3.495 -4.867 1.00 98.00 81 ARG A N 1
ATOM 613 C CA . ARG A 1 81 ? -4.456 -2.904 -5.380 1.00 98.00 81 ARG A CA 1
ATOM 614 C C . ARG A 1 81 ? -5.227 -3.861 -6.289 1.00 98.00 81 ARG A C 1
ATOM 616 O O . ARG A 1 81 ? -6.453 -3.908 -6.205 1.00 98.00 81 ARG A O 1
ATOM 623 N N . ILE A 1 82 ? -4.533 -4.645 -7.116 1.00 98.69 82 ILE A N 1
ATOM 624 C CA . ILE A 1 82 ? -5.147 -5.703 -7.935 1.00 98.69 82 ILE A CA 1
ATOM 625 C C . ILE A 1 82 ? -5.807 -6.757 -7.034 1.00 98.69 82 ILE A C 1
ATOM 627 O O . ILE A 1 82 ? -6.970 -7.108 -7.247 1.00 98.69 82 ILE A O 1
ATOM 631 N N . ALA A 1 83 ? -5.089 -7.230 -6.013 1.00 98.44 83 ALA A N 1
ATOM 632 C CA . ALA A 1 83 ? -5.590 -8.220 -5.062 1.00 98.44 83 ALA A CA 1
ATOM 633 C C . ALA A 1 83 ? -6.787 -7.679 -4.259 1.00 98.44 83 ALA A C 1
ATOM 635 O O . ALA A 1 83 ? -7.834 -8.323 -4.197 1.00 98.44 83 ALA A O 1
ATOM 636 N N . GLN A 1 84 ? -6.695 -6.441 -3.761 1.00 97.38 84 GLN A N 1
ATOM 637 C CA . GLN A 1 84 ? -7.789 -5.751 -3.074 1.00 97.38 84 GLN A CA 1
ATOM 638 C C . GLN A 1 84 ? -9.049 -5.657 -3.949 1.00 97.38 84 GLN A C 1
ATOM 640 O O . GLN A 1 84 ? -10.153 -5.940 -3.474 1.00 97.38 84 GLN A O 1
ATOM 645 N N . ASN A 1 85 ? -8.909 -5.266 -5.222 1.00 96.56 85 ASN A N 1
ATOM 646 C CA . ASN A 1 85 ? -10.040 -5.183 -6.150 1.00 96.56 85 ASN A CA 1
ATOM 647 C C . ASN A 1 85 ? -10.669 -6.569 -6.391 1.00 96.56 85 ASN A C 1
ATOM 649 O O . ASN A 1 85 ? -11.891 -6.703 -6.360 1.00 96.56 85 ASN A O 1
ATOM 653 N N . SER A 1 86 ? -9.830 -7.605 -6.480 1.00 96.44 86 SER A N 1
ATOM 654 C CA . SER A 1 86 ? -10.234 -9.015 -6.617 1.00 96.44 86 SER A CA 1
ATOM 655 C C . SER A 1 86 ? -10.792 -9.640 -5.330 1.00 96.44 86 SER A C 1
ATOM 657 O O . SER A 1 86 ? -11.097 -10.829 -5.320 1.00 96.44 86 SER A O 1
ATOM 659 N N . LYS A 1 87 ? -10.911 -8.868 -4.238 1.00 96.31 87 LYS A N 1
ATOM 660 C CA . LYS A 1 87 ? -11.298 -9.334 -2.891 1.00 96.31 87 LYS A CA 1
ATOM 661 C C . LYS A 1 87 ? -10.343 -10.363 -2.269 1.00 96.31 87 LYS A C 1
ATOM 663 O O . LYS A 1 87 ? -10.674 -10.957 -1.246 1.00 96.31 87 LYS A O 1
ATOM 668 N N . ASP A 1 88 ? -9.140 -10.504 -2.816 1.00 98.06 88 ASP A N 1
ATOM 669 C CA . ASP A 1 88 ? -8.055 -11.285 -2.228 1.00 98.06 88 ASP A CA 1
ATOM 670 C C . ASP A 1 88 ? -7.320 -10.435 -1.180 1.00 98.06 88 ASP A C 1
ATOM 672 O O . ASP A 1 88 ? -6.284 -9.816 -1.441 1.00 98.06 88 ASP A O 1
ATOM 676 N N . LEU A 1 89 ? -7.904 -10.351 0.021 1.00 98.00 89 LEU A N 1
ATOM 677 C CA . LEU A 1 89 ? -7.319 -9.583 1.123 1.00 98.00 89 LEU A CA 1
ATOM 678 C C . LEU A 1 89 ? -5.990 -10.183 1.600 1.00 98.00 89 LEU A C 1
ATOM 680 O O . LEU A 1 89 ? -5.099 -9.433 1.988 1.00 98.00 89 LEU A O 1
ATOM 684 N N . ASP A 1 90 ? -5.827 -11.504 1.533 1.00 98.56 90 ASP A N 1
ATOM 685 C CA . ASP A 1 90 ? -4.585 -12.176 1.925 1.00 98.56 90 ASP A CA 1
ATOM 686 C C . ASP A 1 90 ? -3.444 -11.865 0.959 1.00 98.56 90 ASP A C 1
ATOM 688 O O . ASP A 1 90 ? -2.335 -11.534 1.386 1.00 98.56 90 ASP A O 1
ATOM 692 N N . GLY A 1 91 ? -3.717 -11.904 -0.347 1.00 98.69 91 GLY A N 1
ATOM 693 C CA . GLY A 1 91 ? -2.801 -11.421 -1.372 1.00 98.69 91 GLY A CA 1
ATOM 694 C C . GLY A 1 91 ? -2.434 -9.956 -1.161 1.00 98.69 91 GLY A C 1
ATOM 695 O O . GLY A 1 91 ? -1.249 -9.630 -1.129 1.00 98.69 91 GLY A O 1
ATOM 696 N N . ALA A 1 92 ? -3.424 -9.088 -0.927 1.00 98.62 92 ALA A N 1
ATOM 697 C CA . ALA A 1 92 ? -3.177 -7.667 -0.693 1.00 98.62 92 ALA A CA 1
ATOM 698 C C . ALA A 1 92 ? -2.286 -7.424 0.536 1.00 98.62 92 ALA A C 1
ATOM 700 O O . ALA A 1 92 ? -1.332 -6.652 0.459 1.00 98.62 92 ALA A O 1
ATOM 701 N N . ILE A 1 93 ? -2.553 -8.109 1.652 1.00 98.81 93 ILE A N 1
ATOM 702 C CA . ILE A 1 93 ? -1.761 -8.002 2.885 1.00 98.81 93 ILE A CA 1
ATOM 703 C C . ILE A 1 93 ? -0.316 -8.451 2.648 1.00 98.81 93 ILE A C 1
ATOM 705 O O . ILE A 1 93 ? 0.598 -7.728 3.041 1.00 98.81 93 ILE A O 1
ATOM 709 N N . ARG A 1 94 ? -0.092 -9.590 1.976 1.00 98.81 94 ARG A N 1
ATOM 710 C CA . ARG A 1 94 ? 1.266 -10.085 1.682 1.00 98.81 94 ARG A CA 1
ATOM 711 C C . ARG A 1 94 ? 2.076 -9.091 0.851 1.00 98.81 94 ARG A C 1
ATOM 713 O O . ARG A 1 94 ? 3.219 -8.796 1.189 1.00 98.81 94 ARG A O 1
ATOM 720 N N . GLU A 1 95 ? 1.477 -8.549 -0.207 1.00 98.88 95 GLU A N 1
ATOM 721 C CA . GLU A 1 95 ? 2.129 -7.562 -1.076 1.00 98.88 95 GLU A CA 1
ATOM 722 C C . GLU A 1 95 ? 2.453 -6.265 -0.312 1.00 98.88 95 GLU A C 1
ATOM 724 O O . GLU A 1 95 ? 3.549 -5.715 -0.435 1.00 98.88 95 GLU A O 1
ATOM 729 N N . LEU A 1 96 ? 1.540 -5.799 0.548 1.00 98.81 96 LEU A N 1
ATOM 730 C CA . LEU A 1 96 ? 1.757 -4.606 1.372 1.00 98.81 96 LEU A CA 1
ATOM 731 C C . LEU A 1 96 ? 2.824 -4.819 2.451 1.00 98.81 96 LEU A C 1
ATOM 733 O O . LEU A 1 96 ? 3.610 -3.910 2.700 1.00 98.81 96 LEU A O 1
ATOM 737 N N . GLN A 1 97 ? 2.894 -5.999 3.070 1.00 98.81 97 GLN A N 1
ATOM 738 C CA . GLN A 1 97 ? 3.956 -6.339 4.024 1.00 98.81 97 GLN A CA 1
ATOM 739 C C . GLN A 1 97 ? 5.335 -6.317 3.358 1.00 98.81 97 GLN A C 1
ATOM 741 O O . GLN A 1 97 ? 6.269 -5.738 3.913 1.00 98.81 97 GLN A O 1
ATOM 746 N N . ALA A 1 98 ? 5.452 -6.881 2.151 1.00 98.88 98 ALA A N 1
ATOM 747 C CA . ALA A 1 98 ? 6.689 -6.829 1.375 1.00 98.88 98 ALA A CA 1
ATOM 748 C C . ALA A 1 98 ? 7.085 -5.380 1.039 1.00 98.88 98 ALA A C 1
ATOM 750 O O . ALA A 1 98 ? 8.228 -4.980 1.259 1.00 98.88 98 ALA A O 1
ATOM 751 N N . ALA A 1 99 ? 6.131 -4.562 0.584 1.00 98.75 99 ALA A N 1
ATOM 752 C CA . ALA A 1 99 ? 6.364 -3.146 0.310 1.00 98.75 99 ALA A CA 1
ATOM 753 C C . ALA A 1 99 ? 6.780 -2.348 1.559 1.00 98.75 99 ALA A C 1
ATOM 755 O O . ALA A 1 99 ? 7.693 -1.529 1.472 1.00 98.75 99 ALA A O 1
ATOM 756 N N . VAL A 1 100 ? 6.152 -2.595 2.715 1.00 98.56 100 VAL A N 1
ATOM 757 C CA . VAL A 1 100 ? 6.516 -1.958 3.992 1.00 98.56 100 VAL A CA 1
ATOM 758 C C . VAL A 1 100 ? 7.941 -2.320 4.399 1.00 98.56 100 VAL A C 1
ATOM 760 O O . VAL A 1 100 ? 8.700 -1.425 4.755 1.00 98.56 100 VAL A O 1
ATOM 763 N N . ALA A 1 101 ? 8.328 -3.593 4.295 1.00 98.62 101 ALA A N 1
ATOM 764 C CA . ALA A 1 101 ? 9.682 -4.026 4.634 1.00 98.62 101 ALA A CA 1
ATOM 765 C C . ALA A 1 101 ? 10.747 -3.327 3.772 1.00 98.62 101 ALA A C 1
ATOM 767 O O . ALA A 1 101 ? 11.784 -2.913 4.285 1.00 98.62 101 ALA A O 1
ATOM 768 N N . ILE A 1 102 ? 10.475 -3.142 2.474 1.00 98.56 102 ILE A N 1
ATOM 769 C CA . ILE A 1 102 ? 11.373 -2.397 1.582 1.00 98.56 102 ILE A CA 1
ATOM 770 C C . ILE A 1 102 ? 11.379 -0.910 1.953 1.00 98.56 102 ILE A C 1
ATOM 772 O O . ILE A 1 102 ? 12.451 -0.325 2.057 1.00 98.56 102 ILE A O 1
ATOM 776 N N . GLN A 1 103 ? 10.206 -0.304 2.180 1.00 97.94 103 GLN A N 1
ATOM 777 C CA . GLN A 1 103 ? 10.087 1.111 2.546 1.00 97.94 103 GLN A CA 1
ATOM 778 C C . GLN A 1 103 ? 10.840 1.434 3.845 1.00 97.94 103 GLN A C 1
ATOM 780 O O . GLN A 1 103 ? 11.514 2.458 3.911 1.00 97.94 103 GLN A O 1
ATOM 785 N N . ASP A 1 104 ? 10.755 0.564 4.853 1.00 96.69 104 ASP A N 1
ATOM 786 C CA . ASP A 1 104 ? 11.443 0.728 6.139 1.00 96.69 104 ASP A CA 1
ATOM 787 C C . ASP A 1 104 ? 12.967 0.609 6.028 1.00 96.69 104 ASP A C 1
ATOM 789 O O . ASP A 1 104 ? 13.686 1.176 6.850 1.00 96.69 104 ASP A O 1
ATOM 793 N N . ALA A 1 105 ? 13.455 -0.129 5.029 1.00 97.44 105 ALA A N 1
ATOM 794 C CA . ALA A 1 105 ? 14.878 -0.308 4.765 1.00 97.44 105 ALA A CA 1
ATOM 795 C C . ALA A 1 105 ? 15.481 0.812 3.899 1.00 97.44 105 ALA A C 1
ATOM 797 O O . ALA A 1 105 ? 16.701 0.857 3.730 1.00 97.44 105 ALA A O 1
ATOM 798 N N . LEU A 1 106 ? 14.658 1.709 3.338 1.00 96.81 106 LEU A N 1
ATOM 799 C CA . LEU A 1 106 ? 15.168 2.830 2.552 1.00 96.81 106 LEU A CA 1
ATOM 800 C C . LEU A 1 106 ? 15.983 3.790 3.438 1.00 96.81 106 LEU A C 1
ATOM 802 O O . LEU A 1 106 ? 15.591 4.059 4.578 1.00 96.81 106 LEU A O 1
ATOM 806 N N . PRO A 1 107 ? 17.075 4.378 2.915 1.00 95.25 107 PRO A N 1
ATOM 807 C CA . PRO A 1 107 ? 17.787 5.442 3.608 1.00 95.25 107 PRO A CA 1
ATOM 808 C C . PRO A 1 107 ? 16.858 6.621 3.911 1.00 95.25 107 PRO A C 1
ATOM 810 O O . PRO A 1 107 ? 16.048 7.025 3.072 1.00 95.25 107 PRO A O 1
ATOM 813 N N . TYR A 1 108 ? 17.004 7.195 5.104 1.00 91.75 108 TYR A N 1
ATOM 814 C CA . TYR A 1 108 ? 16.267 8.397 5.478 1.00 91.75 108 TYR A CA 1
ATOM 815 C C . TYR A 1 108 ? 16.674 9.581 4.590 1.00 91.75 108 TYR A C 1
ATOM 817 O O . TYR A 1 108 ? 17.861 9.833 4.379 1.00 91.75 108 TYR A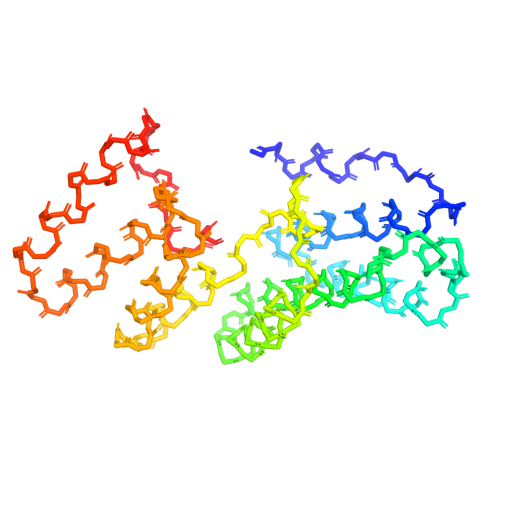 O 1
ATOM 825 N N . MET A 1 109 ? 15.678 10.310 4.088 1.00 92.62 109 MET A N 1
ATOM 826 C CA . MET A 1 109 ? 15.843 11.572 3.371 1.00 92.62 109 MET A CA 1
ATOM 827 C C . MET A 1 109 ? 14.562 12.412 3.466 1.00 92.62 109 MET A C 1
ATOM 829 O O . MET A 1 109 ? 13.485 11.866 3.723 1.00 92.62 109 MET A O 1
ATOM 833 N N . GLU A 1 110 ? 14.658 13.713 3.179 1.00 88.00 110 GLU A N 1
ATOM 834 C CA . GLU A 1 110 ? 13.498 14.604 3.097 1.00 88.00 110 GLU A CA 1
ATOM 835 C C . GLU A 1 110 ? 13.504 15.411 1.785 1.00 88.00 110 GLU A C 1
ATOM 837 O O . GLU A 1 110 ? 14.476 16.125 1.522 1.00 88.00 110 GLU A O 1
ATOM 842 N N . PRO A 1 111 ? 12.448 15.313 0.946 1.00 88.81 111 PRO A N 1
ATOM 843 C CA . PRO A 1 111 ? 11.262 14.450 1.095 1.00 88.81 111 PRO A CA 1
ATOM 844 C C . PRO A 1 111 ? 11.602 12.952 0.948 1.00 88.81 111 PRO A C 1
ATOM 846 O O . PRO A 1 111 ? 12.576 12.639 0.279 1.00 88.81 111 PRO A O 1
ATOM 849 N N . PRO A 1 112 ? 10.820 12.012 1.515 1.00 92.88 112 PRO A N 1
ATOM 850 C CA . PRO A 1 112 ? 11.124 10.583 1.414 1.00 92.88 112 PRO A CA 1
ATOM 851 C C . PRO A 1 112 ? 11.123 10.100 -0.044 1.00 92.88 112 PRO A C 1
ATOM 853 O O . PRO A 1 112 ? 10.273 10.513 -0.834 1.00 92.88 112 PRO A O 1
ATOM 856 N N . TYR A 1 113 ? 12.004 9.148 -0.376 1.00 94.88 113 TYR A N 1
ATOM 857 C CA . TYR A 1 113 ? 12.065 8.534 -1.713 1.00 94.88 113 TYR A CA 1
ATOM 858 C C . TYR A 1 113 ? 10.717 7.952 -2.165 1.00 94.88 113 TYR A C 1
ATOM 860 O O . TYR A 1 113 ? 10.354 8.036 -3.338 1.00 94.88 113 TYR A O 1
ATOM 868 N N . TRP A 1 114 ? 9.956 7.379 -1.227 1.00 96.06 114 TRP A N 1
ATOM 869 C CA . TRP A 1 114 ? 8.591 6.919 -1.458 1.00 96.06 114 TRP A CA 1
ATOM 870 C C . TRP A 1 114 ? 7.598 7.764 -0.659 1.00 96.06 114 TRP A C 1
ATOM 872 O O . TRP A 1 114 ? 7.558 7.710 0.570 1.00 96.06 114 TRP A O 1
ATOM 882 N N . TYR A 1 115 ? 6.780 8.536 -1.374 1.00 91.06 115 TYR A N 1
ATOM 883 C CA . TYR A 1 115 ? 5.877 9.527 -0.780 1.00 91.06 115 TYR A CA 1
ATOM 884 C C . TYR A 1 115 ? 4.690 8.915 -0.019 1.00 91.06 115 TYR A C 1
ATOM 886 O O . TYR A 1 115 ? 4.103 9.569 0.842 1.00 91.06 115 TYR A O 1
ATOM 894 N N . TYR A 1 116 ? 4.279 7.695 -0.379 1.00 91.69 116 TYR A N 1
ATOM 895 C CA . TYR A 1 116 ? 3.035 7.088 0.088 1.00 91.69 116 TYR A CA 1
ATOM 896 C C . TYR A 1 116 ? 3.277 6.199 1.321 1.00 91.69 116 TYR A C 1
ATOM 898 O O . TYR A 1 116 ? 4.040 5.237 1.228 1.00 91.69 116 TYR A O 1
ATOM 906 N N . PRO A 1 117 ? 2.639 6.454 2.479 1.00 93.75 117 PRO A N 1
ATOM 907 C CA . PRO A 1 117 ? 2.812 5.619 3.670 1.00 93.75 117 PRO A CA 1
ATOM 908 C C . PRO A 1 117 ? 2.149 4.242 3.499 1.00 93.75 117 PRO A C 1
ATOM 910 O O . PRO A 1 117 ? 1.003 4.055 3.889 1.00 93.75 117 PRO A O 1
ATOM 913 N N . VAL A 1 118 ? 2.847 3.245 2.944 1.00 97.50 118 VAL A N 1
ATOM 914 C CA . VAL A 1 118 ? 2.250 1.940 2.578 1.00 97.50 118 VAL A CA 1
ATOM 915 C C . VAL A 1 118 ? 1.612 1.229 3.778 1.00 97.50 118 VAL A C 1
ATOM 917 O O . VAL A 1 118 ? 0.598 0.537 3.658 1.00 97.50 118 VAL A O 1
ATOM 920 N N . ARG A 1 119 ? 2.164 1.445 4.974 1.00 97.50 119 ARG A N 1
ATOM 921 C CA . ARG A 1 119 ? 1.654 0.851 6.213 1.00 97.50 119 ARG A CA 1
ATOM 922 C C . ARG A 1 119 ? 0.214 1.266 6.541 1.00 97.50 119 ARG A C 1
ATOM 924 O O . ARG A 1 119 ? -0.511 0.475 7.140 1.00 97.50 119 ARG A O 1
ATOM 931 N N . GLN A 1 120 ? -0.236 2.452 6.118 1.00 96.88 120 GLN A N 1
ATOM 932 C CA . GLN A 1 120 ? -1.628 2.872 6.325 1.00 96.88 120 GLN A CA 1
ATOM 933 C C . GLN A 1 120 ? -2.601 1.949 5.564 1.00 96.88 120 GLN A C 1
ATOM 935 O O . GLN A 1 120 ? -3.638 1.550 6.090 1.00 96.88 120 GLN A O 1
ATOM 940 N N . THR A 1 121 ? -2.233 1.546 4.345 1.00 97.75 121 THR A N 1
ATOM 941 C CA . THR A 1 121 ? -2.988 0.616 3.493 1.00 97.75 121 THR A CA 1
ATOM 942 C C . THR A 1 121 ? -2.992 -0.776 4.086 1.00 97.75 121 THR A C 1
ATOM 944 O O . THR A 1 121 ? -4.025 -1.439 4.090 1.00 97.75 121 THR A O 1
ATOM 947 N N . LEU A 1 122 ? -1.844 -1.212 4.616 1.00 98.62 122 LEU A N 1
ATOM 948 C CA . LEU A 1 122 ? -1.729 -2.488 5.313 1.00 98.62 122 LEU A CA 1
ATOM 949 C C . LEU A 1 122 ? -2.712 -2.544 6.487 1.00 98.62 122 LEU A C 1
ATOM 951 O O . LEU A 1 122 ? -3.490 -3.492 6.584 1.00 98.62 122 LEU A O 1
ATOM 955 N N . GLY A 1 123 ? -2.742 -1.497 7.318 1.00 98.44 123 GLY A N 1
ATOM 956 C CA . GLY A 1 123 ? -3.708 -1.374 8.411 1.00 98.44 123 GLY A CA 1
ATOM 957 C C . GLY A 1 123 ? -5.156 -1.450 7.927 1.00 98.44 123 GLY A C 1
ATOM 958 O O . GLY A 1 123 ? -5.968 -2.163 8.514 1.00 98.44 123 GLY A O 1
ATOM 959 N N . ALA A 1 124 ? -5.482 -0.789 6.813 1.00 98.12 124 ALA A N 1
ATOM 960 C CA . ALA A 1 124 ? -6.823 -0.842 6.237 1.00 98.12 124 ALA A CA 1
ATOM 961 C C . ALA A 1 124 ? -7.204 -2.246 5.742 1.00 98.12 124 ALA A C 1
ATOM 963 O O . ALA A 1 124 ? -8.324 -2.689 5.996 1.00 98.12 124 ALA A O 1
ATOM 964 N N . MET A 1 125 ? -6.291 -2.970 5.084 1.00 98.44 125 MET A N 1
ATOM 965 C CA . MET A 1 125 ? -6.559 -4.334 4.609 1.00 98.44 125 MET A CA 1
ATOM 966 C C . MET A 1 125 ? -6.716 -5.323 5.767 1.00 98.44 125 MET A C 1
ATOM 968 O O . MET A 1 125 ? -7.644 -6.131 5.753 1.00 98.44 125 MET A O 1
ATOM 972 N N . LEU A 1 126 ? -5.875 -5.217 6.802 1.00 98.62 126 LEU A N 1
ATOM 973 C CA . LEU A 1 126 ? -6.010 -5.997 8.038 1.00 98.62 126 LEU A CA 1
ATOM 974 C C . LEU A 1 126 ? -7.364 -5.734 8.707 1.00 98.62 126 LEU A C 1
ATOM 976 O O . LEU A 1 126 ? -8.072 -6.668 9.087 1.00 98.62 126 LEU A O 1
ATOM 980 N N . LEU A 1 127 ? -7.774 -4.464 8.761 1.00 98.19 127 LEU A N 1
ATOM 981 C CA . LEU A 1 127 ? -9.057 -4.082 9.333 1.00 98.19 127 LEU A CA 1
ATOM 982 C C . LEU A 1 127 ? -10.229 -4.626 8.511 1.00 98.19 127 LEU A C 1
ATOM 984 O O . LEU A 1 127 ? -11.195 -5.132 9.078 1.00 98.19 127 LEU A O 1
ATOM 988 N N . LEU A 1 128 ? -10.165 -4.559 7.181 1.00 97.06 128 LEU A N 1
ATOM 989 C CA . LEU A 1 128 ? -11.186 -5.142 6.303 1.00 97.06 128 LEU A CA 1
ATOM 990 C C . LEU A 1 128 ? -11.273 -6.667 6.442 1.00 97.06 128 LEU A C 1
ATOM 992 O O . LEU A 1 128 ? -12.375 -7.205 6.388 1.00 97.06 128 LEU A O 1
ATOM 996 N N . LYS A 1 129 ? -10.145 -7.343 6.683 1.00 97.38 129 LYS A N 1
ATOM 997 C CA . LYS A 1 129 ? -10.092 -8.785 6.966 1.00 97.38 129 LYS A CA 1
ATOM 998 C C . LYS A 1 129 ? -10.662 -9.147 8.348 1.00 97.38 129 LYS A C 1
ATOM 1000 O O . LYS A 1 129 ? -11.009 -10.299 8.584 1.00 97.38 129 LYS A O 1
ATOM 1005 N N . GLY A 1 130 ? -10.792 -8.172 9.249 1.00 97.38 130 GLY A N 1
ATOM 1006 C CA . GLY A 1 130 ? -11.307 -8.360 10.609 1.00 97.38 130 GLY A CA 1
ATOM 1007 C C . GLY A 1 130 ? -10.225 -8.543 11.676 1.00 97.38 130 GLY A C 1
ATOM 1008 O O . GLY A 1 130 ? -10.557 -8.726 12.847 1.00 97.38 130 GLY A O 1
ATOM 1009 N N . ASP A 1 131 ? -8.945 -8.435 11.312 1.00 97.88 131 ASP A N 1
ATOM 1010 C CA . ASP A 1 131 ? -7.834 -8.468 12.264 1.00 97.88 131 ASP A CA 1
ATOM 1011 C C . ASP A 1 131 ? -7.650 -7.088 12.912 1.00 97.88 131 ASP A C 1
ATOM 1013 O O . ASP A 1 131 ? -6.794 -6.283 12.537 1.00 97.88 131 ASP A O 1
ATOM 1017 N N . ASN A 1 132 ? -8.531 -6.779 13.867 1.00 97.62 132 ASN A N 1
ATOM 1018 C CA . ASN A 1 132 ? -8.575 -5.463 14.505 1.00 97.62 132 ASN A CA 1
ATOM 1019 C C . ASN A 1 132 ? -7.284 -5.141 15.277 1.00 97.62 132 ASN A C 1
ATOM 1021 O O . ASN A 1 132 ? -6.888 -3.976 15.330 1.00 97.62 132 ASN A O 1
ATOM 1025 N N . GLN A 1 133 ? -6.632 -6.150 15.868 1.00 97.50 133 GLN A N 1
ATOM 1026 C CA . GLN A 1 133 ? -5.409 -5.948 16.642 1.00 97.50 133 GLN A CA 1
ATOM 1027 C C . GLN A 1 133 ? -4.233 -5.622 15.720 1.00 97.50 133 GLN A C 1
ATOM 1029 O O . GLN A 1 133 ? -3.619 -4.569 15.888 1.00 97.50 133 GLN A O 1
ATOM 1034 N N . ALA A 1 134 ? -3.977 -6.441 14.694 1.00 98.31 134 ALA A N 1
ATOM 1035 C CA . ALA A 1 134 ? -2.893 -6.162 13.755 1.00 98.31 134 ALA A CA 1
ATOM 1036 C C . ALA A 1 134 ? -3.124 -4.850 12.987 1.00 98.31 134 ALA A C 1
ATOM 1038 O O . ALA A 1 134 ? -2.183 -4.095 12.739 1.00 98.31 134 ALA A O 1
ATOM 1039 N N . ALA A 1 135 ? -4.380 -4.534 12.647 1.00 98.56 135 ALA A N 1
ATOM 1040 C CA . ALA A 1 135 ? -4.725 -3.258 12.030 1.00 98.56 135 ALA A CA 1
ATOM 1041 C C . ALA A 1 135 ? -4.372 -2.065 12.925 1.00 98.56 135 ALA A C 1
ATOM 1043 O O . ALA A 1 135 ? -3.787 -1.088 12.455 1.00 98.56 135 ALA A O 1
ATOM 1044 N N . ARG A 1 136 ? -4.717 -2.138 14.216 1.00 98.31 136 ARG A N 1
ATOM 1045 C CA . ARG A 1 136 ? -4.414 -1.087 15.192 1.00 98.31 136 ARG A CA 1
ATOM 1046 C C . ARG A 1 136 ? -2.913 -0.852 15.284 1.00 98.31 136 ARG A C 1
ATOM 1048 O O . ARG A 1 136 ? -2.487 0.301 15.233 1.00 98.31 136 ARG A O 1
ATOM 1055 N N . ASP A 1 137 ? -2.136 -1.923 15.389 1.00 98.19 137 ASP A N 1
ATOM 1056 C CA . ASP A 1 137 ? -0.680 -1.843 15.493 1.00 98.19 137 ASP A CA 1
ATOM 1057 C C . ASP A 1 137 ? -0.087 -1.215 14.221 1.00 98.19 137 ASP A C 1
ATOM 1059 O O . ASP A 1 137 ? 0.650 -0.233 14.302 1.00 98.19 137 ASP A O 1
ATOM 1063 N N . ALA A 1 138 ? -0.542 -1.644 13.037 1.00 98.38 138 ALA A N 1
ATOM 1064 C CA . ALA A 1 138 ? -0.133 -1.051 11.764 1.00 98.38 138 ALA A CA 1
ATOM 1065 C C . ALA A 1 138 ? -0.467 0.452 11.655 1.00 98.38 138 ALA A C 1
ATOM 1067 O O . ALA A 1 138 ? 0.354 1.232 11.162 1.00 98.38 138 ALA A O 1
ATOM 1068 N N . PHE A 1 139 ? -1.639 0.894 12.125 1.00 98.38 139 PHE A N 1
ATOM 1069 C CA . PHE A 1 139 ? -1.989 2.318 12.126 1.00 98.38 139 PHE A CA 1
ATOM 1070 C C . PHE A 1 139 ? -1.165 3.131 13.129 1.00 98.38 139 PHE A C 1
ATOM 1072 O O . PHE A 1 139 ? -0.756 4.247 12.803 1.00 98.38 139 PHE A O 1
ATOM 1079 N N . ARG A 1 140 ? -0.879 2.592 14.322 1.00 97.88 140 ARG A N 1
ATOM 1080 C CA . ARG A 1 140 ? -0.005 3.252 15.310 1.00 97.88 140 ARG A CA 1
ATOM 1081 C C . ARG A 1 140 ? 1.415 3.406 14.776 1.00 97.88 140 ARG A C 1
ATOM 1083 O O . ARG A 1 140 ? 1.973 4.499 14.855 1.00 97.88 140 ARG A O 1
ATOM 1090 N N . ASP A 1 141 ? 1.953 2.360 14.163 1.00 97.62 141 ASP A N 1
ATOM 1091 C CA . ASP A 1 141 ? 3.260 2.392 13.508 1.00 97.62 141 ASP A CA 1
ATOM 1092 C C . ASP A 1 141 ? 3.279 3.368 12.327 1.00 97.62 141 ASP A C 1
ATOM 1094 O O . ASP A 1 141 ? 4.258 4.076 12.100 1.00 97.62 141 ASP A O 1
ATOM 1098 N N . SER A 1 142 ? 2.183 3.458 11.569 1.00 97.19 142 SER A N 1
ATOM 1099 C CA . SER A 1 142 ? 2.077 4.435 10.486 1.00 97.19 142 SER A CA 1
ATOM 1100 C C . SER A 1 142 ? 2.105 5.865 11.028 1.00 97.19 142 SER A C 1
ATOM 1102 O O . SER A 1 142 ? 2.745 6.722 10.423 1.00 97.19 142 SER A O 1
ATOM 1104 N N . LEU A 1 143 ? 1.448 6.125 12.161 1.00 97.25 143 LEU A N 1
ATOM 1105 C CA . LEU A 1 143 ? 1.399 7.445 12.793 1.00 97.25 143 LEU A CA 1
ATOM 1106 C C . LEU A 1 143 ? 2.707 7.837 13.482 1.00 97.25 143 LEU A C 1
ATOM 1108 O O . LEU A 1 143 ? 3.000 9.027 13.556 1.00 97.25 143 LEU A O 1
ATOM 1112 N N . SER A 1 144 ? 3.505 6.876 13.954 1.00 95.81 144 SER A N 1
ATOM 1113 C CA . SER A 1 144 ? 4.832 7.174 14.508 1.00 95.81 144 SER A CA 1
ATOM 1114 C C . SER A 1 144 ? 5.805 7.660 13.428 1.00 95.81 144 SER A C 1
ATOM 1116 O O . SER A 1 144 ? 6.648 8.512 13.698 1.00 95.81 144 SER A O 1
ATOM 1118 N N . LYS A 1 145 ? 5.658 7.162 12.192 1.00 91.94 145 LYS A N 1
ATOM 1119 C CA . LYS A 1 145 ? 6.455 7.566 11.021 1.00 91.94 145 LYS A CA 1
ATOM 1120 C C . LYS A 1 145 ? 5.892 8.789 10.301 1.00 91.94 145 LYS A C 1
ATOM 1122 O O . LYS A 1 145 ? 6.649 9.598 9.776 1.00 91.94 145 LYS A O 1
ATOM 1127 N N . THR A 1 146 ? 4.570 8.924 10.247 1.00 92.50 146 THR A N 1
ATOM 1128 C CA . THR A 1 146 ? 3.881 10.045 9.597 1.00 92.50 146 THR A CA 1
ATOM 1129 C C . THR A 1 146 ? 2.827 10.618 10.547 1.00 92.50 146 THR A C 1
ATOM 1131 O O . THR A 1 146 ? 1.639 10.288 10.434 1.00 92.50 146 THR A O 1
ATOM 1134 N N . PRO A 1 147 ? 3.245 11.468 11.507 1.00 93.88 147 PRO A N 1
ATOM 1135 C CA . PRO A 1 147 ? 2.333 12.075 12.468 1.00 93.88 147 PRO A CA 1
ATOM 1136 C C . PRO A 1 147 ? 1.217 12.863 11.781 1.00 93.88 147 PRO A C 1
ATOM 1138 O O . PRO A 1 147 ? 1.416 13.464 10.727 1.00 93.88 147 PRO A O 1
ATOM 1141 N N . ASN A 1 148 ? 0.035 12.885 12.399 1.00 93.75 148 ASN A N 1
ATOM 1142 C CA . ASN A 1 148 ? -1.152 13.593 11.902 1.00 93.75 148 ASN A CA 1
ATOM 1143 C C . ASN A 1 148 ? -1.667 13.133 10.522 1.00 93.75 148 ASN A C 1
ATOM 1145 O O . ASN A 1 148 ? -2.442 13.848 9.888 1.00 93.75 148 ASN A O 1
ATOM 1149 N N . ASN A 1 149 ? -1.303 11.935 10.052 1.00 95.38 149 ASN A N 1
ATOM 1150 C CA . ASN A 1 149 ? -1.918 11.361 8.857 1.00 95.38 149 ASN A CA 1
ATOM 1151 C C . ASN A 1 149 ? -3.406 11.048 9.113 1.00 95.38 149 ASN A C 1
ATOM 1153 O O . ASN A 1 149 ? -3.749 10.163 9.899 1.00 95.38 149 ASN A O 1
ATOM 1157 N N . ALA A 1 150 ? -4.297 11.763 8.421 1.00 95.88 150 ALA A N 1
ATOM 1158 C CA . ALA A 1 150 ? -5.742 11.625 8.585 1.00 95.88 150 ALA A CA 1
ATOM 1159 C C . ALA A 1 150 ? -6.278 10.222 8.250 1.00 95.88 150 ALA A C 1
ATOM 1161 O O . ALA A 1 150 ? -7.193 9.746 8.916 1.00 95.88 150 ALA A O 1
ATOM 1162 N N . TRP A 1 151 ? -5.716 9.539 7.252 1.00 96.06 151 TRP A N 1
ATOM 1163 C CA . TRP A 1 151 ? -6.148 8.188 6.883 1.00 96.06 151 TRP A CA 1
ATOM 1164 C C . TRP A 1 151 ? -5.792 7.175 7.966 1.00 96.06 151 TRP A C 1
ATOM 1166 O O . TRP A 1 151 ? -6.643 6.378 8.361 1.00 96.06 151 TRP A O 1
ATOM 1176 N N . SER A 1 152 ? -4.577 7.258 8.509 1.00 97.56 152 SER A N 1
ATOM 1177 C CA . SER A 1 152 ? -4.151 6.400 9.616 1.00 97.56 152 SER A CA 1
ATOM 1178 C C . SER A 1 152 ? -4.917 6.704 10.905 1.00 97.56 152 SER A C 1
ATOM 1180 O O . SER A 1 152 ? -5.281 5.778 11.622 1.00 97.56 152 SER A O 1
ATOM 1182 N N . LEU A 1 153 ? -5.238 7.975 11.182 1.00 97.88 153 LEU A N 1
ATOM 1183 C CA . LEU A 1 153 ? -6.088 8.362 12.317 1.00 97.88 153 LEU A CA 1
ATOM 1184 C C . LEU A 1 153 ? -7.522 7.839 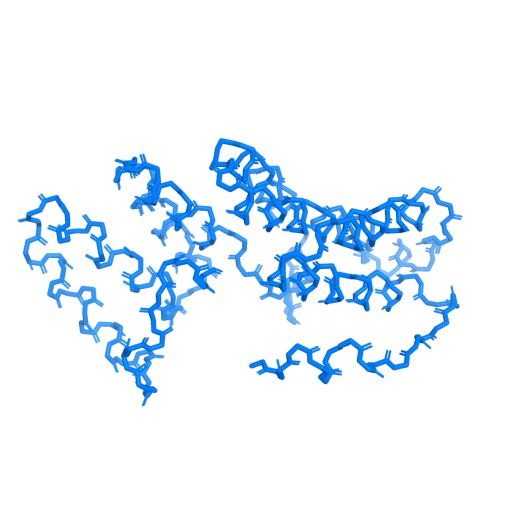12.175 1.00 97.88 153 LEU A C 1
ATOM 1186 O O . LEU A 1 153 ? -8.091 7.336 13.142 1.00 97.88 153 LEU A O 1
ATOM 1190 N N . TYR A 1 154 ? -8.099 7.918 10.974 1.00 97.81 154 TYR A N 1
ATOM 1191 C CA . TYR A 1 154 ? -9.416 7.352 10.683 1.00 97.81 154 TYR A CA 1
ATOM 1192 C C . TYR A 1 154 ? -9.430 5.830 10.842 1.00 97.81 154 TYR A C 1
ATOM 1194 O O . TYR A 1 154 ? -10.319 5.283 11.500 1.00 97.81 154 TYR A O 1
ATOM 1202 N N . GLY A 1 155 ? -8.414 5.153 10.307 1.00 97.62 155 GLY A N 1
ATOM 1203 C CA . GLY A 1 155 ? -8.217 3.723 10.498 1.00 97.62 155 GLY A CA 1
ATOM 1204 C C . GLY A 1 155 ? -8.120 3.350 11.976 1.00 97.62 155 GLY A C 1
ATOM 1205 O O . GLY A 1 155 ? -8.901 2.530 12.454 1.00 97.62 155 GLY A O 1
ATOM 1206 N N . LEU A 1 156 ? -7.239 4.023 12.724 1.00 98.12 156 LEU A N 1
ATOM 1207 C CA . LEU A 1 156 ? -7.028 3.797 14.153 1.00 98.12 156 LEU A CA 1
ATOM 1208 C C . LEU A 1 156 ? -8.309 4.007 14.968 1.00 98.12 156 LEU A C 1
ATOM 1210 O O . LEU A 1 156 ? -8.692 3.129 15.741 1.00 98.12 156 LEU A O 1
ATOM 1214 N N . LYS A 1 157 ? -9.016 5.120 14.751 1.00 98.00 157 LYS A N 1
ATOM 1215 C CA . LYS A 1 157 ? -10.327 5.370 15.360 1.00 98.00 157 LYS A CA 1
ATOM 1216 C C . LYS A 1 157 ? -11.287 4.206 15.094 1.00 98.00 157 LYS A C 1
ATOM 1218 O O . LYS A 1 157 ? -11.883 3.682 16.031 1.00 98.00 157 LYS A O 1
ATOM 1223 N N . THR A 1 158 ? -11.387 3.769 13.839 1.00 97.81 158 THR A N 1
ATOM 1224 C CA . THR A 1 158 ? -12.279 2.669 13.444 1.00 97.81 158 THR A CA 1
ATOM 1225 C C . THR A 1 158 ? -11.900 1.355 14.143 1.00 97.81 158 THR A C 1
ATOM 1227 O O . THR A 1 158 ? -12.787 0.599 14.541 1.00 97.81 158 THR A O 1
ATOM 1230 N N . THR A 1 159 ? -10.603 1.078 14.356 1.00 98.06 159 THR A N 1
ATOM 1231 C CA . THR A 1 159 ? -10.174 -0.096 15.148 1.00 98.06 159 THR A CA 1
ATOM 1232 C C . THR A 1 159 ? -10.670 -0.025 16.592 1.00 98.06 159 THR A C 1
ATOM 1234 O O . THR A 1 159 ? -11.205 -1.008 17.106 1.00 98.06 159 THR A O 1
ATOM 1237 N N . PHE A 1 160 ? -10.563 1.142 17.238 1.00 98.25 160 PHE A N 1
ATOM 1238 C CA . PHE A 1 160 ? -11.035 1.330 18.608 1.00 98.25 160 PHE A CA 1
ATOM 1239 C C . PHE A 1 160 ? -12.552 1.170 18.720 1.00 98.25 160 PHE A C 1
ATOM 1241 O O . PHE A 1 160 ? -13.023 0.485 19.628 1.00 98.25 160 PHE A O 1
ATOM 1248 N N . GLU A 1 161 ? -13.315 1.717 17.771 1.00 97.38 161 GLU A N 1
ATOM 1249 C CA . GLU A 1 161 ? -14.775 1.568 17.728 1.00 97.38 161 GLU A CA 1
ATOM 1250 C C . GLU A 1 161 ? -15.199 0.099 17.626 1.00 97.38 161 GLU A C 1
ATOM 1252 O O . GLU A 1 161 ? -16.040 -0.353 18.405 1.00 97.38 161 GLU A O 1
ATOM 1257 N N . ARG A 1 162 ? -14.568 -0.679 16.735 1.00 96.88 162 ARG A N 1
ATOM 1258 C CA . ARG A 1 162 ? -14.853 -2.118 16.581 1.00 96.88 162 ARG A CA 1
ATOM 1259 C C . ARG A 1 162 ? -14.524 -2.946 17.819 1.00 96.88 162 ARG A C 1
ATOM 1261 O O . ARG A 1 162 ? -15.088 -4.018 18.001 1.00 96.88 162 ARG A O 1
ATOM 1268 N N . GLN A 1 163 ? -13.615 -2.458 18.655 1.00 95.88 163 GLN A N 1
ATOM 1269 C CA . GLN A 1 163 ? -13.193 -3.122 19.888 1.00 95.88 163 GLN A CA 1
ATOM 1270 C C . GLN A 1 163 ? -1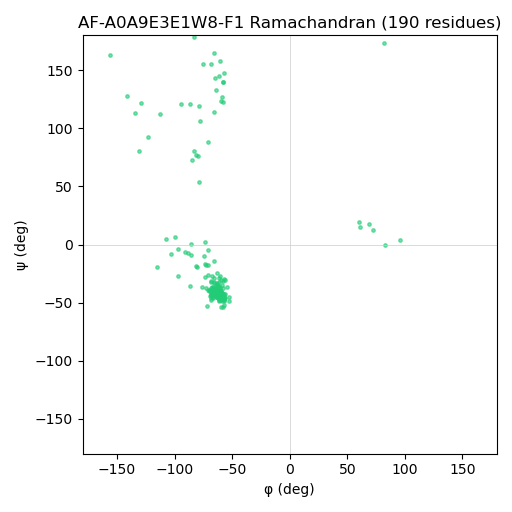3.888 -2.547 21.137 1.00 95.88 163 GLN A C 1
ATOM 1272 O O . GLN A 1 163 ? -13.543 -2.931 22.251 1.00 95.88 163 GLN A O 1
ATOM 1277 N N . GLY A 1 164 ? -14.860 -1.636 20.983 1.00 97.19 164 GLY A N 1
ATOM 1278 C CA . GLY A 1 164 ? -15.601 -1.041 22.103 1.00 97.19 164 GLY A CA 1
ATOM 1279 C C . GLY A 1 164 ? -14.797 -0.045 22.950 1.00 97.19 164 GLY A C 1
ATOM 1280 O O . GLY A 1 164 ? -15.249 0.354 24.024 1.00 97.19 164 GLY A O 1
ATOM 1281 N N . MET A 1 165 ? -13.630 0.388 22.474 1.00 97.81 165 MET A N 1
ATOM 1282 C CA . MET A 1 165 ? -12.695 1.268 23.182 1.00 97.81 165 MET A CA 1
ATOM 1283 C C . MET A 1 165 ? -13.077 2.738 22.979 1.00 97.81 165 MET A C 1
ATOM 1285 O O . MET A 1 165 ? -12.485 3.473 22.189 1.00 97.81 165 MET A O 1
ATOM 1289 N N . LYS A 1 166 ? -14.163 3.149 23.645 1.00 97.94 166 LYS A N 1
ATOM 1290 C CA . LYS A 1 166 ? -14.822 4.446 23.412 1.00 97.94 166 LYS A CA 1
ATOM 1291 C C . LYS A 1 166 ? -13.938 5.653 23.735 1.00 97.94 166 LYS A C 1
ATOM 1293 O O . LYS A 1 166 ? -14.018 6.652 23.024 1.00 97.94 166 LYS A O 1
ATOM 1298 N N . ALA A 1 167 ? -13.125 5.584 24.790 1.00 98.31 167 ALA A N 1
ATOM 1299 C CA . ALA A 1 167 ? -12.273 6.701 25.197 1.00 98.31 167 ALA A CA 1
ATOM 1300 C C . ALA A 1 167 ? -11.165 6.954 24.161 1.00 98.31 167 ALA A C 1
ATOM 1302 O O . ALA A 1 167 ? -10.937 8.087 23.744 1.00 98.31 167 ALA A O 1
ATOM 1303 N N . GLU A 1 168 ? -10.542 5.884 23.679 1.00 98.12 168 GLU A N 1
ATOM 1304 C CA . GLU A 1 168 ? -9.481 5.906 22.679 1.00 98.12 168 GLU A CA 1
ATOM 1305 C C . GLU A 1 168 ? -10.010 6.309 21.302 1.00 98.12 168 GLU A C 1
ATOM 1307 O O . GLU A 1 168 ? -9.376 7.101 20.605 1.00 98.12 168 GLU A O 1
ATOM 1312 N N . ALA A 1 169 ? -11.201 5.829 20.926 1.00 98.38 169 ALA A N 1
ATOM 1313 C CA . ALA A 1 169 ? -11.881 6.268 19.711 1.00 98.38 169 ALA A CA 1
ATOM 1314 C C . ALA A 1 169 ? -12.180 7.776 19.743 1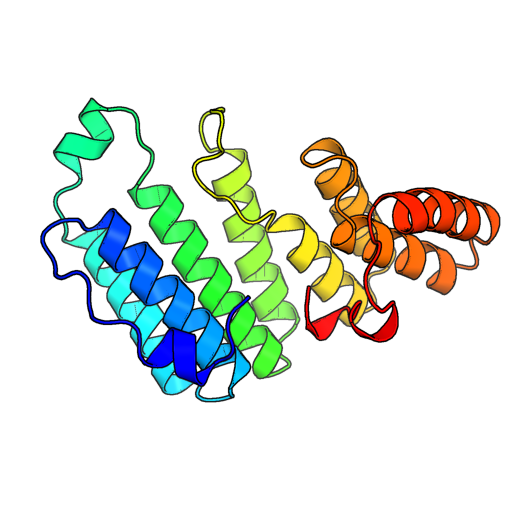.00 98.38 169 ALA A C 1
ATOM 1316 O O . 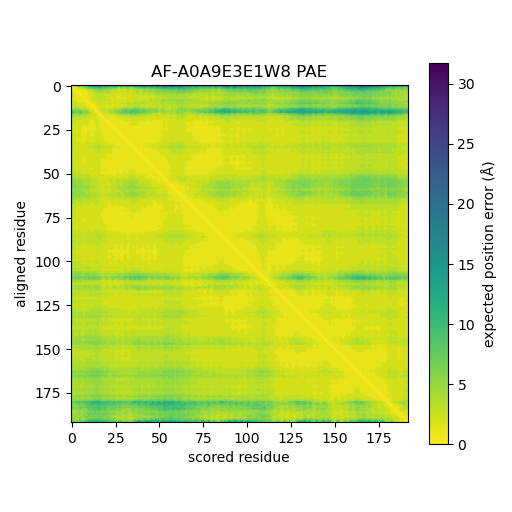ALA A 1 169 ? -11.920 8.477 18.764 1.00 98.38 169 ALA A O 1
ATOM 1317 N N . ALA A 1 170 ? -12.684 8.289 20.872 1.00 98.25 170 ALA A N 1
ATOM 1318 C CA . ALA A 1 170 ? -12.955 9.714 21.043 1.00 98.25 170 ALA A CA 1
ATOM 1319 C C . ALA A 1 170 ? -11.674 10.556 20.972 1.00 98.25 170 ALA A C 1
ATOM 1321 O O . ALA A 1 170 ? -11.680 11.642 20.396 1.00 98.25 170 ALA A O 1
ATOM 1322 N N . GLU A 1 171 ? -10.566 10.057 21.517 1.00 97.62 171 GLU A N 1
ATOM 1323 C CA . GLU A 1 171 ? -9.280 10.741 21.430 1.00 97.62 171 GLU A CA 1
ATOM 1324 C C . GLU A 1 171 ? -8.738 10.751 19.994 1.00 97.62 171 GLU A C 1
ATOM 1326 O O . GLU A 1 171 ? -8.404 11.815 19.471 1.00 97.62 171 GLU A O 1
ATOM 1331 N N . ALA A 1 172 ? -8.745 9.606 19.305 1.00 97.50 172 ALA A N 1
ATOM 1332 C CA . ALA A 1 172 ? -8.353 9.519 17.898 1.00 97.50 172 ALA A CA 1
ATOM 1333 C C . ALA A 1 172 ? -9.203 10.438 16.999 1.00 97.50 172 ALA A C 1
ATOM 1335 O O . ALA A 1 172 ? -8.667 11.071 16.088 1.00 97.50 172 ALA A O 1
ATOM 1336 N N . GLU A 1 173 ? -10.504 10.581 17.283 1.00 97.25 173 GLU A N 1
ATOM 1337 C CA . GLU A 1 173 ? -11.384 11.523 16.580 1.00 97.25 173 GLU A CA 1
ATOM 1338 C C . GLU A 1 173 ? -10.934 12.981 16.750 1.00 97.25 173 GLU A C 1
ATOM 1340 O O . GLU A 1 173 ? -10.948 13.728 15.771 1.00 97.25 173 GLU A O 1
ATOM 1345 N N . LYS A 1 174 ? -10.480 13.405 17.939 1.00 97.38 174 LYS A N 1
ATOM 1346 C CA . LYS A 1 174 ? -9.982 14.781 18.139 1.00 97.38 174 LYS A CA 1
ATOM 1347 C C . LYS A 1 174 ? -8.778 15.076 17.248 1.00 97.38 174 LYS A C 1
ATOM 1349 O O . LYS A 1 174 ? -8.722 16.137 16.623 1.00 97.38 174 LYS A O 1
ATOM 1354 N N . TYR A 1 175 ? -7.828 14.144 17.160 1.00 97.19 175 TYR A N 1
ATOM 1355 C CA . TYR A 1 175 ? -6.684 14.275 16.254 1.00 97.19 175 TYR A CA 1
ATOM 1356 C C . TYR A 1 175 ? -7.132 14.270 14.789 1.00 97.19 175 TYR A C 1
ATOM 1358 O O . TYR A 1 175 ? -6.707 15.117 14.005 1.00 97.19 175 TYR A O 1
ATOM 1366 N N . LEU A 1 176 ? -8.049 13.371 14.425 1.00 97.38 176 LEU A N 1
ATOM 1367 C CA . LEU A 1 176 ? -8.592 13.265 13.073 1.00 97.38 176 LEU A CA 1
ATOM 1368 C C . LEU A 1 176 ? -9.354 14.528 12.634 1.00 97.38 176 LEU A C 1
ATOM 1370 O O . LEU A 1 176 ? -9.313 14.898 11.463 1.00 97.38 176 LEU A O 1
ATOM 1374 N N . ALA A 1 177 ? -10.077 15.189 13.539 1.00 96.25 1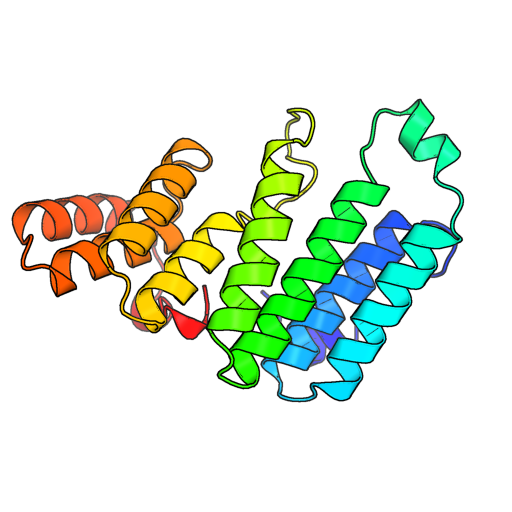77 ALA A N 1
ATOM 1375 C CA . ALA A 1 177 ? -10.764 16.460 13.283 1.00 96.25 177 ALA A CA 1
ATOM 1376 C C . ALA A 1 177 ? -9.799 17.612 13.001 1.00 96.25 177 ALA A C 1
ATOM 1378 O O . ALA A 1 177 ? -10.100 18.471 12.178 1.00 96.25 177 ALA A O 1
ATOM 1379 N N . ARG A 1 178 ? -8.619 17.606 13.625 1.00 96.25 178 ARG A N 1
ATOM 1380 C CA . ARG A 1 178 ? -7.565 18.588 13.336 1.00 96.25 178 ARG A CA 1
ATOM 1381 C C . ARG A 1 178 ? -6.842 18.283 12.024 1.00 96.25 178 ARG A C 1
ATOM 1383 O O . ARG A 1 178 ? -6.480 19.203 11.302 1.00 96.25 178 ARG A O 1
ATOM 1390 N N . ALA A 1 179 ? -6.646 17.001 11.717 1.00 95.81 179 ALA A N 1
ATOM 1391 C CA . ALA A 1 179 ? -5.903 16.549 10.543 1.00 95.81 179 ALA A CA 1
ATOM 1392 C C . ALA A 1 179 ? -6.707 16.574 9.228 1.00 95.81 179 ALA A C 1
ATOM 1394 O O . ALA A 1 179 ? -6.113 16.538 8.152 1.00 95.81 179 ALA A O 1
ATOM 1395 N N . TRP A 1 180 ? -8.044 16.603 9.279 1.00 95.25 180 TRP A N 1
ATOM 1396 C CA . TRP A 1 180 ? -8.895 16.502 8.089 1.00 95.25 180 TRP A CA 1
ATOM 1397 C C . TRP A 1 180 ? -10.023 17.531 8.088 1.00 95.25 180 TRP A C 1
ATOM 1399 O O . TRP A 1 180 ? -10.976 17.426 8.858 1.00 95.25 180 TRP A O 1
ATOM 1409 N N . SER A 1 181 ? -9.943 18.473 7.149 1.00 92.19 181 SER A N 1
ATOM 1410 C CA . SER A 1 181 ? -10.934 19.534 6.926 1.00 92.19 181 SER A CA 1
ATOM 1411 C C . SER A 1 181 ? -11.945 19.227 5.812 1.00 92.19 181 SER A C 1
ATOM 1413 O O . SER A 1 181 ? -12.851 20.020 5.565 1.00 92.19 181 SER A O 1
ATOM 1415 N N . GLY A 1 182 ? -11.795 18.098 5.110 1.00 89.75 182 GLY A N 1
ATOM 1416 C CA . GLY A 1 182 ? -12.687 17.696 4.022 1.00 89.75 182 GLY A CA 1
ATOM 1417 C C . GLY A 1 182 ? -13.961 16.988 4.495 1.00 89.75 182 GLY A C 1
ATOM 1418 O O . GLY A 1 182 ? -14.138 16.682 5.673 1.00 89.75 182 GLY A O 1
ATOM 1419 N N . ASP A 1 183 ? -14.827 16.630 3.545 1.00 91.75 183 ASP A N 1
ATOM 1420 C CA . ASP A 1 183 ? -16.012 15.807 3.821 1.00 91.75 183 ASP A CA 1
ATOM 1421 C C . ASP A 1 183 ? -15.607 14.457 4.440 1.00 91.75 183 ASP A C 1
ATOM 1423 O O . ASP A 1 183 ? -14.833 13.693 3.853 1.00 91.75 183 ASP A O 1
ATOM 1427 N N . ARG A 1 184 ? -16.139 14.157 5.630 1.00 89.44 184 ARG A N 1
ATOM 1428 C CA . ARG A 1 184 ? -15.887 12.905 6.358 1.00 89.44 184 ARG A CA 1
ATOM 1429 C C . ARG A 1 184 ? -16.327 11.672 5.575 1.00 89.44 184 ARG A C 1
ATOM 1431 O O . ARG A 1 184 ? -15.710 10.628 5.729 1.00 89.44 184 ARG A O 1
ATOM 1438 N N . LYS A 1 185 ? -17.320 11.788 4.688 1.00 89.44 185 LYS A N 1
ATOM 1439 C CA . LYS A 1 185 ? -17.793 10.680 3.836 1.00 89.44 185 LYS A CA 1
ATOM 1440 C C . LYS A 1 185 ? -16.745 10.206 2.827 1.00 89.44 185 LYS A C 1
ATOM 1442 O O . LYS A 1 185 ? -16.907 9.154 2.214 1.00 89.44 185 LYS A O 1
ATOM 1447 N N . ARG A 1 186 ? -15.681 10.987 2.616 1.00 87.88 186 ARG A N 1
ATOM 1448 C CA . ARG A 1 186 ? -14.557 10.598 1.757 1.00 87.88 186 ARG A CA 1
ATOM 1449 C C . ARG A 1 186 ? -13.556 9.692 2.471 1.00 87.88 186 ARG A C 1
ATOM 1451 O O . ARG A 1 186 ? -12.797 9.028 1.773 1.00 87.88 186 ARG A O 1
ATOM 1458 N N . LEU A 1 187 ? -13.566 9.654 3.806 1.00 91.81 187 LEU A N 1
ATOM 1459 C CA . LEU A 1 187 ? -12.760 8.726 4.592 1.00 91.81 187 LEU A CA 1
ATOM 1460 C C . LEU A 1 187 ? -13.427 7.347 4.565 1.00 91.81 187 LEU A C 1
ATOM 1462 O O . LEU A 1 187 ? -14.475 7.135 5.166 1.00 91.81 187 LEU A O 1
ATOM 1466 N N . ASP A 1 188 ? -12.826 6.435 3.814 1.00 91.69 188 ASP A N 1
ATOM 1467 C CA . ASP A 1 188 ? -13.309 5.084 3.553 1.00 91.69 188 ASP A CA 1
ATOM 1468 C C . ASP A 1 188 ? -12.113 4.128 3.547 1.00 91.69 188 ASP A C 1
ATOM 1470 O O . ASP A 1 188 ? -11.140 4.356 2.826 1.00 91.69 188 ASP A O 1
ATOM 1474 N N . LEU A 1 189 ? -12.194 3.049 4.330 1.00 89.00 189 LEU A N 1
ATOM 1475 C CA . LEU A 1 189 ? -11.145 2.032 4.433 1.00 89.00 189 LEU A CA 1
ATOM 1476 C C . LEU A 1 189 ? -10.798 1.396 3.082 1.00 89.00 189 LEU A C 1
ATOM 1478 O O . LEU A 1 189 ? -9.656 1.003 2.874 1.00 89.00 189 LEU A O 1
ATOM 1482 N N . GLN A 1 190 ? -11.753 1.305 2.151 1.00 88.00 190 GLN A N 1
ATOM 1483 C CA . GLN A 1 190 ? -11.495 0.756 0.817 1.00 88.00 190 GLN A CA 1
ATOM 1484 C C . GLN A 1 190 ? -10.677 1.709 -0.066 1.00 88.00 190 GLN A C 1
ATOM 1486 O O . GLN A 1 190 ? -10.115 1.275 -1.071 1.00 88.00 190 GLN A O 1
ATOM 1491 N N . LYS A 1 191 ? -10.610 2.994 0.298 1.00 84.44 191 LYS A N 1
ATOM 1492 C CA . LYS A 1 191 ? -9.893 4.044 -0.441 1.00 84.44 191 LYS A CA 1
ATOM 1493 C C . LYS A 1 191 ? -8.561 4.438 0.196 1.00 84.44 191 LYS A C 1
ATOM 1495 O O . LYS A 1 191 ? -7.828 5.206 -0.426 1.00 84.44 191 LYS A O 1
ATOM 1500 N N . ILE A 1 192 ? -8.259 3.937 1.399 1.00 81.50 192 ILE A N 1
ATOM 1501 C CA . ILE A 1 192 ? -6.925 4.034 2.016 1.00 81.50 192 ILE A CA 1
ATOM 1502 C C . ILE A 1 192 ? -5.925 3.292 1.142 1.00 81.50 192 ILE A C 1
ATOM 1504 O O . ILE A 1 192 ? -4.837 3.846 0.854 1.00 81.50 192 ILE A O 1
#

Mean predicted aligned error: 3.09 Å

Sequence (192 aa):
FSDLPTVLALTDPGEKLPYNQVAWRYARGVAFAQSGNLDAARAQVAEIEKIMNTADYSAFTAWGIPAKDVARIAAHVVRARIAQNSKDLDGAIRELQAAVAIQDALPYMEPPYWYYPVRQTLGAMLLLKGDNQAARDAFRDSLSKTPNNAWSLYGLKTTFERQGMKAEAAEAEKYLARAWSGDRKRLDLQKI